Protein AF-A0AAV7Z7A0-F1 (afdb_monomer_lite)

InterPro domains:
  IPR001019 Guanine nucleotide binding protein, alpha subunit [PF00503] (5-202)
  IPR001019 Guanine nucleotide binding protein, alpha subunit [PTHR10218] (29-203)
  IPR011025 G protein alpha subunit, helical insertion [G3DSA:1.10.400.10] (39-149)
  IPR011025 G protein alpha subunit, helical insertion [SSF47895] (38-147)
  IPR027417 P-loop containing nucleoside triphosphate hydrolase [G3DSA:3.40.50.300] (35-202)

Structure (mmCIF, N/CA/C/O backbone):
data_AF-A0AAV7Z7A0-F1
#
_entry.id   AF-A0AAV7Z7A0-F1
#
loop_
_atom_site.group_PDB
_atom_site.id
_atom_site.type_symbol
_atom_site.label_atom_id
_atom_site.label_alt_id
_atom_site.label_comp_id
_atom_site.label_asym_id
_atom_site.label_entity_id
_atom_site.label_seq_id
_atom_site.pdbx_PDB_ins_code
_atom_site.Cartn_x
_atom_site.Cartn_y
_atom_site.Cartn_z
_atom_site.occupancy
_atom_site.B_iso_or_equiv
_atom_site.auth_seq_id
_atom_site.auth_comp_id
_atom_site.auth_asym_id
_atom_site.auth_atom_id
_atom_site.pdbx_PDB_model_num
ATOM 1 N N . MET A 1 1 ? -14.997 13.229 38.131 1.00 54.41 1 MET A N 1
ATOM 2 C CA . MET A 1 1 ? -14.149 12.768 37.007 1.00 54.41 1 MET A CA 1
ATOM 3 C C . MET A 1 1 ? -14.370 11.278 36.715 1.00 54.41 1 MET A C 1
ATOM 5 O O . MET A 1 1 ? -14.840 10.960 35.634 1.00 54.41 1 MET A O 1
ATOM 9 N N . LEU A 1 2 ? -14.242 10.392 37.714 1.00 69.56 2 LEU A N 1
ATOM 10 C CA . LEU A 1 2 ? -14.381 8.925 37.585 1.00 69.56 2 LEU A CA 1
ATOM 11 C C . LEU A 1 2 ? -15.699 8.387 36.978 1.00 69.56 2 LEU A C 1
ATOM 13 O O . LEU A 1 2 ? -15.674 7.391 36.261 1.00 69.56 2 LEU A O 1
ATOM 17 N N . ILE A 1 3 ? -16.854 9.017 37.238 1.00 68.62 3 ILE A N 1
ATOM 18 C CA . ILE A 1 3 ? -18.156 8.549 36.711 1.00 68.62 3 ILE A CA 1
ATOM 19 C C . ILE A 1 3 ? -18.310 8.871 35.218 1.00 68.62 3 ILE A C 1
ATOM 21 O O . ILE A 1 3 ? -18.751 8.018 34.453 1.00 68.62 3 ILE A O 1
ATOM 25 N N . LYS A 1 4 ? -17.898 10.073 34.787 1.00 64.50 4 LYS A N 1
ATOM 26 C CA . LYS A 1 4 ? -17.900 10.450 33.364 1.00 64.50 4 LYS A CA 1
ATOM 27 C C . LYS A 1 4 ? -16.960 9.549 32.565 1.00 64.50 4 LYS A C 1
ATOM 29 O O . LYS A 1 4 ? -17.369 9.041 31.528 1.00 64.50 4 LYS A O 1
ATOM 34 N N . ASP A 1 5 ? -15.776 9.255 33.100 1.00 64.12 5 ASP A N 1
ATOM 35 C CA . ASP A 1 5 ? -14.834 8.323 32.472 1.00 64.12 5 ASP A CA 1
ATOM 36 C C . ASP A 1 5 ? -15.382 6.887 32.413 1.00 64.12 5 ASP A C 1
ATOM 38 O O . ASP A 1 5 ? -15.183 6.195 31.416 1.00 64.12 5 ASP A O 1
ATOM 42 N N . ARG A 1 6 ? -16.133 6.437 33.432 1.00 62.03 6 ARG A N 1
ATOM 43 C CA . ARG A 1 6 ? -16.831 5.135 33.418 1.00 62.03 6 ARG A CA 1
ATOM 44 C C . ARG A 1 6 ? -17.916 5.060 32.342 1.00 62.03 6 ARG A C 1
ATOM 46 O O . ARG A 1 6 ? -17.969 4.072 31.618 1.00 62.03 6 ARG A O 1
ATOM 53 N N . ILE A 1 7 ? -18.747 6.096 32.218 1.00 64.56 7 ILE A N 1
ATOM 54 C CA . ILE A 1 7 ? -19.806 6.185 31.196 1.00 64.56 7 ILE A CA 1
ATOM 55 C C . ILE A 1 7 ? -19.203 6.305 29.790 1.00 64.56 7 ILE A C 1
ATOM 57 O O . ILE A 1 7 ? -19.768 5.824 28.811 1.00 64.56 7 ILE A O 1
ATOM 61 N N . GLN A 1 8 ? -18.049 6.954 29.669 1.00 62.03 8 GLN A N 1
ATOM 62 C CA . GLN A 1 8 ? -17.354 7.066 28.396 1.00 62.03 8 GLN A CA 1
ATOM 63 C C . GLN A 1 8 ? -16.708 5.733 28.002 1.00 62.03 8 GLN A C 1
ATOM 65 O O . GLN A 1 8 ? -16.847 5.325 26.852 1.00 62.03 8 GLN A O 1
ATOM 70 N N . ARG A 1 9 ? -16.112 5.001 28.956 1.00 61.12 9 ARG A N 1
ATOM 71 C CA . ARG A 1 9 ? -15.598 3.636 28.743 1.00 61.12 9 ARG A CA 1
ATOM 72 C C . ARG A 1 9 ? -16.687 2.615 28.431 1.00 61.12 9 ARG A C 1
ATOM 74 O O . ARG A 1 9 ? -16.429 1.728 27.633 1.00 61.12 9 ARG A O 1
ATOM 81 N N . SER A 1 10 ? -17.898 2.740 28.984 1.00 65.25 10 SER A N 1
ATOM 82 C CA . SER A 1 10 ? -19.003 1.828 28.636 1.00 65.25 10 SER A CA 1
ATOM 83 C C . SER A 1 10 ? -19.479 1.968 27.184 1.00 65.25 10 SER A C 1
ATOM 85 O O . SER A 1 10 ? -20.222 1.119 26.701 1.00 65.25 10 SER A O 1
ATOM 87 N N . LYS A 1 11 ? -19.033 3.015 26.475 1.00 79.69 11 LYS A N 1
ATOM 88 C CA . LYS A 1 11 ? -19.271 3.238 25.041 1.00 79.69 11 LYS A CA 1
ATOM 89 C C . LYS A 1 11 ? -18.045 2.939 24.173 1.00 79.69 11 LYS A C 1
ATOM 91 O O . LYS A 1 11 ? -18.061 3.250 22.980 1.00 79.69 11 LYS A O 1
ATOM 96 N N . GLU A 1 12 ? -16.988 2.373 24.752 1.00 86.12 12 GLU A N 1
ATOM 97 C CA . GLU A 1 12 ? -15.818 1.898 24.019 1.00 86.12 12 GLU A CA 1
ATOM 98 C C . GLU A 1 12 ? -15.810 0.369 23.969 1.00 86.12 12 GLU A C 1
ATOM 100 O O . GLU A 1 12 ? -16.018 -0.295 24.981 1.00 86.12 12 GLU A O 1
ATOM 105 N N . PHE A 1 13 ? -15.557 -0.187 22.788 1.00 89.88 13 PHE A N 1
ATOM 106 C CA . PHE A 1 13 ? -15.490 -1.628 22.574 1.00 89.88 13 PHE A CA 1
ATOM 107 C C . PHE A 1 13 ? -14.205 -1.969 21.820 1.00 89.88 13 PHE A C 1
ATOM 109 O O . PHE A 1 13 ? -13.983 -1.515 20.695 1.00 89.88 13 PHE A O 1
ATOM 116 N N . SER A 1 14 ? -13.327 -2.734 22.454 1.00 90.94 14 SER A N 1
ATOM 117 C CA . SER A 1 14 ? -12.008 -3.083 21.932 1.00 90.94 14 SER A CA 1
ATOM 118 C C . SER A 1 14 ? -12.045 -4.419 21.196 1.00 90.94 14 SER A C 1
ATOM 120 O O . SER A 1 14 ? -12.495 -5.426 21.740 1.00 90.94 14 SER A O 1
ATOM 122 N N . ILE A 1 15 ? -11.542 -4.434 19.963 1.00 90.94 15 ILE A N 1
ATOM 123 C CA . ILE A 1 15 ? -11.519 -5.596 19.072 1.00 90.94 15 ILE A CA 1
ATOM 124 C C . ILE A 1 15 ? -10.073 -5.899 18.688 1.00 90.94 15 ILE A C 1
ATOM 126 O O . ILE A 1 15 ? -9.378 -5.036 18.148 1.00 90.94 15 ILE A O 1
ATOM 130 N N . LEU A 1 16 ? -9.637 -7.134 18.917 1.00 87.94 16 LEU A N 1
ATOM 131 C CA . LEU A 1 16 ? -8.348 -7.647 18.466 1.00 87.94 16 LEU A CA 1
ATOM 132 C C . LEU A 1 16 ? -8.535 -8.498 17.209 1.00 87.94 16 LEU A C 1
ATOM 134 O O . LEU A 1 16 ? -9.328 -9.434 17.204 1.00 87.94 16 LEU A O 1
ATOM 138 N N . VAL A 1 17 ? -7.782 -8.191 16.158 1.00 85.38 17 VAL A N 1
ATOM 139 C CA . VAL A 1 17 ? -7.778 -8.913 14.884 1.00 85.38 17 VAL A CA 1
ATOM 140 C C . VAL A 1 17 ? -6.392 -9.510 14.656 1.00 85.38 17 VAL A C 1
ATOM 142 O O . VAL A 1 17 ? -5.392 -8.790 14.684 1.00 85.38 17 VAL A O 1
ATOM 145 N N . PHE A 1 18 ? -6.317 -10.819 14.416 1.00 80.44 18 PHE A N 1
ATOM 146 C CA . PHE A 1 18 ? -5.073 -11.497 14.029 1.00 80.44 18 PHE A CA 1
ATOM 147 C C . PHE A 1 18 ? -5.349 -12.697 13.112 1.00 80.44 18 PHE A C 1
ATOM 149 O O . PHE A 1 18 ? -6.481 -13.167 13.010 1.00 80.44 18 PHE A O 1
ATOM 156 N N . GLY A 1 19 ? -4.330 -13.180 12.399 1.00 72.81 19 GLY A N 1
ATOM 157 C CA . GLY A 1 19 ? -4.495 -14.238 11.402 1.00 72.81 19 GLY A CA 1
ATOM 158 C C . GLY A 1 19 ? -3.180 -14.694 10.778 1.00 72.81 19 GLY A C 1
ATOM 159 O O . GLY A 1 19 ? -2.149 -14.048 10.949 1.00 72.81 19 GLY A O 1
ATOM 160 N N . ASN A 1 20 ? -3.222 -15.825 10.068 1.00 59.38 20 ASN A N 1
ATOM 161 C CA . ASN A 1 20 ? -2.022 -16.500 9.552 1.00 59.38 20 ASN A CA 1
ATOM 162 C C . ASN A 1 20 ? -1.429 -15.833 8.293 1.00 59.38 20 ASN A C 1
ATOM 164 O O . ASN A 1 20 ? -0.283 -16.091 7.937 1.00 59.38 20 ASN A O 1
ATOM 168 N N . GLU A 1 21 ? -2.175 -14.934 7.644 1.00 58.44 21 GLU A N 1
ATOM 169 C CA . GLU A 1 21 ? -1.664 -14.081 6.572 1.00 58.44 21 GLU A CA 1
ATOM 170 C C . GLU A 1 21 ? -2.257 -12.669 6.662 1.00 58.44 21 GLU A C 1
ATOM 172 O O . GLU A 1 21 ? -3.451 -12.489 6.899 1.00 58.44 21 GLU A O 1
ATOM 177 N N . ASN A 1 22 ? -1.430 -11.659 6.378 1.00 57.03 22 ASN A N 1
ATOM 178 C CA . ASN A 1 22 ? -1.788 -10.231 6.412 1.00 57.03 22 ASN A CA 1
ATOM 179 C C . ASN A 1 22 ? -2.898 -9.838 5.422 1.00 57.03 22 ASN A C 1
ATOM 181 O O . ASN A 1 22 ? -3.404 -8.717 5.463 1.00 57.03 22 ASN A O 1
ATOM 185 N N . ILE A 1 23 ? -3.277 -10.746 4.521 1.00 58.56 23 ILE A N 1
ATOM 186 C CA . ILE A 1 23 ? -4.232 -10.488 3.446 1.00 58.56 23 ILE A CA 1
ATOM 187 C C . ILE A 1 23 ? -5.671 -10.507 3.979 1.00 58.56 23 ILE A C 1
ATOM 189 O O . ILE A 1 23 ? -6.428 -9.583 3.693 1.00 58.56 23 ILE A O 1
ATOM 193 N N . SER A 1 24 ? -6.057 -11.511 4.775 1.00 59.56 24 SER A N 1
ATOM 194 C CA . SER A 1 24 ? -7.449 -11.687 5.222 1.00 59.56 24 SER A CA 1
ATOM 195 C C . SER A 1 24 ? -7.845 -10.679 6.304 1.00 59.56 24 SER A C 1
ATOM 197 O O . SER A 1 24 ? -8.871 -10.008 6.178 1.00 59.56 24 SER A O 1
ATOM 199 N N . SER A 1 25 ? -6.993 -10.489 7.315 1.00 68.94 25 SER A N 1
ATOM 200 C CA . SER A 1 25 ? -7.156 -9.415 8.299 1.00 68.94 25 SER A CA 1
ATOM 201 C C . SER A 1 25 ? -7.078 -8.046 7.621 1.00 68.94 25 SER A C 1
ATOM 203 O O . SER A 1 25 ? -7.902 -7.178 7.890 1.00 68.94 25 SER A O 1
ATOM 205 N N . GLY A 1 26 ? -6.168 -7.866 6.659 1.00 70.38 26 GLY A N 1
ATOM 206 C CA . GLY A 1 26 ? -6.036 -6.634 5.883 1.00 70.38 26 GLY A CA 1
ATOM 207 C C . GLY A 1 26 ? -7.328 -6.217 5.175 1.00 70.38 26 GLY A C 1
ATOM 208 O O . GLY A 1 26 ? -7.706 -5.049 5.246 1.00 70.38 26 GLY A O 1
ATOM 209 N N . VAL A 1 27 ? -8.047 -7.150 4.540 1.00 71.88 27 VAL A N 1
ATOM 210 C CA . VAL A 1 27 ? -9.331 -6.863 3.867 1.00 71.88 27 VAL A CA 1
ATOM 211 C C . VAL A 1 27 ? -10.398 -6.388 4.856 1.00 71.88 27 VAL A C 1
ATOM 213 O O . VAL A 1 27 ? -11.040 -5.360 4.613 1.00 71.88 27 VAL A O 1
ATOM 216 N N . LEU A 1 28 ? -10.560 -7.080 5.990 1.00 76.88 28 LEU A N 1
ATOM 217 C CA . LEU A 1 28 ? -11.494 -6.672 7.044 1.00 76.88 28 LEU A CA 1
ATOM 218 C C . LEU A 1 28 ? -11.160 -5.265 7.550 1.00 76.88 28 LEU A C 1
ATOM 220 O O . LEU A 1 28 ? -12.023 -4.391 7.617 1.00 76.88 28 LEU A O 1
ATOM 224 N N . LEU A 1 29 ? -9.888 -5.017 7.857 1.00 78.94 29 LEU A N 1
ATOM 225 C CA . LEU A 1 29 ? -9.443 -3.737 8.400 1.00 78.94 29 LEU A CA 1
ATOM 226 C C . LEU A 1 29 ? -9.589 -2.612 7.384 1.00 78.94 29 LEU A C 1
ATOM 228 O O . LEU A 1 29 ? -9.951 -1.508 7.768 1.00 78.94 29 LEU A O 1
ATOM 232 N N . ASN A 1 30 ? -9.350 -2.872 6.100 1.00 76.75 30 ASN A N 1
ATOM 233 C CA . ASN A 1 30 ? -9.559 -1.889 5.042 1.00 76.75 30 ASN A CA 1
ATOM 234 C C . ASN A 1 30 ? -11.047 -1.560 4.879 1.00 76.75 30 ASN A C 1
ATOM 236 O O . ASN A 1 30 ? -11.396 -0.388 4.761 1.00 76.75 30 ASN A O 1
ATOM 240 N N . THR A 1 31 ? -11.928 -2.555 4.988 1.00 80.00 31 THR A N 1
ATOM 241 C CA . THR A 1 31 ? -13.385 -2.344 5.009 1.00 80.00 31 THR A CA 1
ATOM 242 C C . THR A 1 31 ? -13.806 -1.492 6.208 1.00 80.00 31 THR A C 1
ATOM 244 O O . THR A 1 31 ? -14.530 -0.512 6.057 1.00 80.00 31 THR A O 1
ATOM 247 N N . LEU A 1 32 ? -13.278 -1.784 7.399 1.00 81.25 32 LEU A N 1
ATOM 248 C CA . LEU A 1 32 ? -13.542 -0.992 8.602 1.00 81.25 32 LEU A CA 1
ATOM 249 C C . LEU A 1 32 ? -12.977 0.428 8.481 1.00 81.25 32 LEU A C 1
ATOM 251 O O . LEU A 1 32 ? -13.663 1.393 8.803 1.00 81.25 32 LEU A O 1
ATOM 255 N N . LYS A 1 33 ? -11.766 0.598 7.948 1.00 79.56 33 LYS A N 1
ATOM 256 C CA . LYS A 1 33 ? -11.176 1.920 7.693 1.00 79.56 33 LYS A CA 1
ATOM 257 C C . LYS A 1 33 ? -11.968 2.717 6.656 1.00 79.56 33 LYS A C 1
ATOM 259 O O . LYS A 1 33 ? -11.968 3.937 6.751 1.00 79.56 33 LYS A O 1
ATOM 264 N N . ARG A 1 34 ? -12.690 2.071 5.731 1.00 78.19 34 ARG A N 1
ATOM 265 C CA . ARG A 1 34 ? -13.601 2.756 4.795 1.00 78.19 34 ARG A CA 1
ATOM 266 C C . ARG A 1 34 ? -14.784 3.440 5.461 1.00 78.19 34 ARG A C 1
ATOM 268 O O . ARG A 1 34 ? -15.237 4.467 4.972 1.00 78.19 34 ARG A O 1
ATOM 275 N N . THR A 1 35 ? -15.219 2.954 6.620 1.00 77.44 35 THR A N 1
ATOM 276 C CA . THR A 1 35 ? -16.231 3.659 7.427 1.00 77.44 35 THR A CA 1
ATOM 277 C C . THR A 1 35 ? -15.701 4.966 8.026 1.00 77.44 35 THR A C 1
ATOM 279 O O . THR A 1 35 ? -16.474 5.835 8.434 1.00 77.44 35 THR A O 1
ATOM 282 N N . LYS A 1 36 ? -14.374 5.147 8.061 1.00 73.62 36 LYS A N 1
ATOM 283 C CA . LYS A 1 36 ? -13.741 6.357 8.570 1.00 73.62 36 LYS A CA 1
ATOM 284 C C . LYS A 1 36 ? -13.758 7.438 7.496 1.00 73.62 36 LYS A C 1
ATOM 286 O O . LYS A 1 36 ? -13.035 7.370 6.507 1.00 73.62 36 LYS A O 1
ATOM 291 N N . LYS A 1 37 ? -14.540 8.487 7.737 1.00 69.00 37 LYS A N 1
ATOM 292 C CA . LYS A 1 37 ? -14.484 9.708 6.931 1.00 69.00 37 LYS A CA 1
ATOM 293 C C . LYS A 1 37 ? -13.184 10.449 7.251 1.00 69.00 37 LYS A C 1
ATOM 295 O O . LYS A 1 37 ? -12.999 10.923 8.372 1.00 69.00 37 LYS A O 1
ATOM 300 N N . TYR A 1 38 ? -12.270 10.512 6.289 1.00 68.94 38 TYR A N 1
ATOM 301 C CA . TYR A 1 38 ? -11.097 11.380 6.371 1.00 68.94 38 TYR A CA 1
ATOM 302 C C . TYR A 1 38 ? -11.477 12.783 5.895 1.00 68.94 38 TYR A C 1
ATOM 304 O O . TYR A 1 38 ? -12.218 12.922 4.926 1.00 68.94 38 TYR A O 1
ATOM 312 N N . SER A 1 39 ? -10.984 13.825 6.571 1.00 74.19 39 SER A N 1
ATOM 313 C CA . SER A 1 39 ? -11.104 15.188 6.049 1.00 74.19 39 SER A CA 1
ATOM 314 C C . SER A 1 39 ? -10.188 15.365 4.837 1.00 74.19 39 SER A C 1
ATOM 316 O O . SER A 1 39 ? -9.100 14.782 4.800 1.00 74.19 39 SER A O 1
ATOM 318 N N . GLN A 1 40 ? -10.579 16.225 3.895 1.00 70.75 40 GLN A N 1
ATOM 319 C CA . GLN A 1 40 ? -9.767 16.537 2.712 1.00 70.75 40 GLN A CA 1
ATOM 320 C C . GLN A 1 40 ? -8.362 17.026 3.098 1.00 70.75 40 GLN A C 1
ATOM 322 O O . GLN A 1 40 ? -7.358 16.560 2.571 1.00 70.75 40 GLN A O 1
ATOM 327 N N . SER A 1 41 ? -8.270 17.864 4.135 1.00 75.06 41 SER A N 1
ATOM 328 C CA . SER A 1 41 ? -6.993 18.333 4.686 1.00 75.06 41 SER A CA 1
ATOM 329 C C . SER A 1 41 ? -6.091 17.205 5.193 1.00 75.06 41 SER A C 1
ATOM 331 O O . SER A 1 41 ? -4.867 17.296 5.107 1.00 75.06 41 SER A O 1
ATOM 333 N N . LYS A 1 42 ? -6.671 16.121 5.727 1.00 76.06 42 LYS A N 1
ATOM 334 C CA . LYS A 1 42 ? -5.897 14.979 6.215 1.00 76.06 42 LYS A CA 1
ATOM 335 C C . LYS A 1 42 ? -5.421 14.093 5.072 1.00 76.06 42 LYS A C 1
ATOM 337 O O . LYS A 1 42 ? -4.335 13.530 5.175 1.00 76.06 42 LYS A O 1
ATOM 342 N N . ILE A 1 43 ? -6.228 13.971 4.023 1.00 70.69 43 ILE A N 1
ATOM 343 C CA . ILE A 1 43 ? -5.897 13.255 2.791 1.00 70.69 43 ILE A CA 1
ATOM 344 C C . ILE A 1 43 ? -4.693 13.928 2.114 1.00 70.69 43 ILE A C 1
ATOM 346 O O . ILE A 1 43 ? -3.695 13.254 1.869 1.00 70.69 43 ILE A O 1
ATOM 350 N N . GLU A 1 44 ? -4.700 15.254 1.962 1.00 74.19 44 GLU A N 1
ATOM 351 C CA . GLU A 1 44 ? -3.566 15.992 1.378 1.00 74.19 44 GLU A CA 1
ATOM 352 C C . GLU A 1 44 ? -2.252 15.783 2.148 1.00 74.19 44 GLU A C 1
ATOM 354 O O . GLU A 1 44 ? -1.209 15.488 1.564 1.00 74.19 44 GLU A O 1
ATOM 359 N N . GLN A 1 45 ? -2.293 15.806 3.483 1.00 81.31 45 GLN A N 1
ATOM 360 C CA . GLN A 1 45 ? -1.110 15.532 4.314 1.00 81.31 45 GLN A CA 1
ATOM 361 C C . GLN A 1 45 ? -0.550 14.108 4.146 1.00 81.31 45 GLN A C 1
ATOM 363 O O . GLN A 1 45 ? 0.610 13.852 4.474 1.00 81.31 45 GLN A O 1
ATOM 368 N N . LEU A 1 46 ? -1.368 13.153 3.694 1.00 81.81 46 LEU A N 1
ATOM 369 C CA . LEU A 1 46 ? -0.952 11.765 3.497 1.00 81.81 46 LEU A CA 1
ATOM 370 C C . LEU A 1 46 ? -0.307 11.531 2.130 1.00 81.81 46 LEU A C 1
ATOM 372 O O . LEU A 1 46 ? 0.397 10.532 1.979 1.00 81.81 46 LEU A O 1
ATOM 376 N N . LYS A 1 47 ? -0.500 12.432 1.164 1.00 82.12 47 LYS A N 1
ATOM 377 C CA . LYS A 1 47 ? -0.094 12.259 -0.236 1.00 82.12 47 LYS A CA 1
ATOM 378 C C . LYS A 1 47 ? 1.398 11.912 -0.405 1.00 82.12 47 LYS A C 1
ATOM 380 O O . LYS A 1 47 ? 1.667 10.858 -0.986 1.00 82.12 47 LYS A O 1
ATOM 385 N N . PRO A 1 48 ? 2.373 12.634 0.194 1.00 81.69 48 PRO A N 1
ATOM 386 C CA . PRO A 1 48 ? 3.788 12.254 0.093 1.00 81.69 48 PRO A CA 1
ATOM 387 C C . PRO A 1 48 ? 4.073 10.871 0.690 1.00 81.69 48 PRO A C 1
ATOM 389 O O . PRO A 1 48 ? 4.803 10.064 0.120 1.00 81.69 48 PRO A O 1
ATOM 392 N N . LYS A 1 49 ? 3.444 10.561 1.830 1.00 82.56 49 LYS A N 1
ATOM 393 C CA . LYS A 1 49 ? 3.630 9.285 2.527 1.00 82.56 49 LYS A CA 1
ATOM 394 C C . LYS A 1 49 ? 3.080 8.109 1.722 1.00 82.56 49 LYS A C 1
ATOM 396 O O . LYS A 1 49 ? 3.697 7.049 1.706 1.00 82.56 49 LYS A O 1
ATOM 401 N N . VAL A 1 50 ? 1.936 8.284 1.064 1.00 85.56 50 VAL A N 1
ATOM 402 C CA . VAL A 1 50 ? 1.330 7.252 0.215 1.00 85.56 50 VAL A CA 1
ATOM 403 C C . VAL A 1 50 ? 2.213 6.944 -0.990 1.00 85.56 50 VAL A C 1
ATOM 405 O O . VAL A 1 50 ? 2.440 5.770 -1.280 1.00 85.56 50 VAL A O 1
ATOM 408 N N . ILE A 1 51 ? 2.772 7.967 -1.640 1.00 84.31 51 ILE A N 1
ATOM 409 C CA . ILE A 1 51 ? 3.677 7.759 -2.776 1.00 84.31 51 ILE A CA 1
ATOM 410 C C . ILE A 1 51 ? 4.930 7.000 -2.329 1.00 84.31 51 ILE A C 1
ATOM 412 O O . ILE A 1 51 ? 5.248 5.960 -2.904 1.00 84.31 51 ILE A O 1
ATOM 416 N N . THR A 1 52 ? 5.595 7.442 -1.256 1.00 82.19 52 THR A N 1
ATOM 417 C CA . THR A 1 52 ? 6.760 6.729 -0.704 1.00 82.19 52 THR A CA 1
ATOM 418 C C . THR A 1 52 ? 6.419 5.283 -0.353 1.00 82.19 52 THR A C 1
ATOM 420 O O . THR A 1 52 ? 7.200 4.371 -0.638 1.00 82.19 52 THR A O 1
ATOM 423 N N . ASN A 1 53 ? 5.226 5.056 0.203 1.00 84.62 53 ASN A N 1
ATOM 424 C CA . ASN A 1 53 ? 4.784 3.723 0.571 1.00 84.62 53 ASN A CA 1
ATOM 425 C C . ASN A 1 53 ? 4.587 2.790 -0.636 1.00 84.62 53 ASN A C 1
ATOM 427 O O . ASN A 1 53 ? 4.812 1.587 -0.518 1.00 84.62 53 ASN A O 1
ATOM 431 N N . PHE A 1 54 ? 4.165 3.320 -1.786 1.00 88.06 54 PHE A N 1
ATOM 432 C CA . PHE A 1 54 ? 4.097 2.551 -3.027 1.00 88.06 54 PHE A CA 1
ATOM 433 C C . PHE A 1 54 ? 5.482 2.283 -3.616 1.00 88.06 54 PHE A C 1
ATOM 435 O O . PHE A 1 54 ? 5.756 1.170 -4.069 1.00 88.06 54 PHE A O 1
ATOM 442 N N . LEU A 1 55 ? 6.363 3.285 -3.602 1.00 86.00 55 LEU A N 1
ATOM 443 C CA . LEU A 1 55 ? 7.674 3.185 -4.237 1.00 86.00 55 LEU A CA 1
ATOM 444 C C . LEU A 1 55 ? 8.580 2.144 -3.572 1.00 86.00 55 LEU A C 1
ATOM 446 O O . LEU A 1 55 ? 9.328 1.477 -4.280 1.00 86.00 55 LEU A O 1
ATOM 450 N N . GLY A 1 56 ? 8.478 1.929 -2.256 1.00 83.94 56 GLY A N 1
ATOM 451 C CA . GLY A 1 56 ? 9.263 0.908 -1.548 1.00 83.94 56 GLY A CA 1
ATOM 452 C C . GLY A 1 56 ? 9.156 -0.499 -2.171 1.00 83.94 56 GLY A C 1
ATOM 453 O O . GLY A 1 56 ? 10.161 -1.025 -2.665 1.00 83.94 56 GLY A O 1
ATOM 454 N N . PRO A 1 57 ? 7.959 -1.115 -2.209 1.00 83.62 57 PRO A N 1
ATOM 455 C CA . PRO A 1 57 ? 7.739 -2.410 -2.858 1.00 83.62 57 PRO A CA 1
ATOM 456 C C . PRO A 1 57 ? 8.100 -2.437 -4.343 1.00 83.62 57 PRO A C 1
ATOM 458 O O . PRO A 1 57 ? 8.607 -3.447 -4.831 1.00 83.62 57 PRO A O 1
ATOM 461 N N . ILE A 1 58 ? 7.852 -1.345 -5.069 1.00 89.38 58 ILE A N 1
ATOM 462 C CA . ILE A 1 58 ? 8.146 -1.256 -6.504 1.00 89.38 58 ILE A CA 1
ATOM 463 C C . ILE A 1 58 ? 9.652 -1.303 -6.736 1.00 89.38 58 ILE A C 1
ATOM 465 O O . ILE A 1 58 ? 10.121 -2.139 -7.501 1.00 89.38 58 ILE A O 1
ATOM 469 N N . ILE A 1 59 ? 10.424 -0.479 -6.026 1.00 87.94 59 ILE A N 1
ATOM 470 C CA . ILE A 1 59 ? 11.888 -0.472 -6.112 1.00 87.94 59 ILE A CA 1
ATOM 471 C C . ILE A 1 59 ? 12.450 -1.826 -5.666 1.00 87.94 59 ILE A C 1
ATOM 473 O O . ILE A 1 59 ? 13.346 -2.358 -6.319 1.00 87.94 59 ILE A O 1
ATOM 477 N N . SER A 1 60 ? 11.905 -2.427 -4.601 1.00 85.44 60 SER A N 1
ATOM 478 C CA . SER A 1 60 ? 12.284 -3.782 -4.171 1.00 85.44 60 SER A CA 1
ATOM 479 C C . SER A 1 60 ? 12.074 -4.821 -5.273 1.00 85.44 60 SER A C 1
ATOM 481 O O . SER A 1 60 ? 12.883 -5.731 -5.413 1.00 85.44 60 SER A O 1
ATOM 483 N N . THR A 1 61 ? 11.003 -4.686 -6.051 1.00 89.12 61 THR A N 1
ATOM 484 C CA . THR A 1 61 ? 10.690 -5.595 -7.158 1.00 89.12 61 THR A CA 1
ATOM 485 C C . THR A 1 61 ? 11.587 -5.332 -8.366 1.00 89.12 61 THR A C 1
ATOM 487 O O . THR A 1 61 ? 12.092 -6.257 -8.986 1.00 89.12 61 THR A O 1
ATOM 490 N N . ILE A 1 62 ? 11.868 -4.065 -8.671 1.00 91.44 62 ILE A N 1
ATOM 491 C CA . ILE A 1 62 ? 12.807 -3.683 -9.734 1.00 91.44 62 ILE A CA 1
ATOM 492 C C . ILE A 1 62 ? 14.217 -4.206 -9.424 1.00 91.44 62 ILE A C 1
ATOM 494 O O . ILE A 1 62 ? 14.946 -4.622 -10.325 1.00 91.44 62 ILE A O 1
ATOM 498 N N . ARG A 1 63 ? 14.613 -4.219 -8.144 1.00 89.75 63 ARG A N 1
ATOM 499 C CA . ARG A 1 63 ? 15.884 -4.798 -7.681 1.00 89.75 63 ARG A CA 1
ATOM 500 C C . ARG A 1 63 ? 16.003 -6.291 -7.977 1.00 89.75 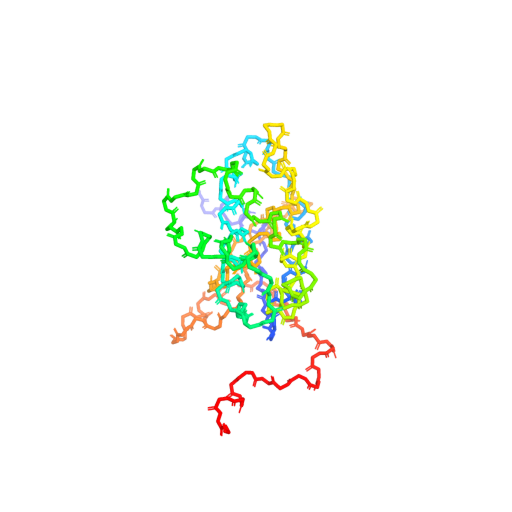63 ARG A C 1
ATOM 502 O O . ARG A 1 63 ? 17.114 -6.709 -8.284 1.00 89.75 63 ARG A O 1
ATOM 509 N N . SER A 1 64 ? 14.902 -7.041 -7.940 1.00 89.81 64 SER A N 1
ATOM 510 C CA . SER A 1 64 ? 14.875 -8.488 -8.186 1.00 89.81 64 SER A CA 1
ATOM 511 C C . SER A 1 64 ? 14.619 -8.890 -9.640 1.00 89.81 64 SER A C 1
ATOM 513 O O . SER A 1 64 ? 14.567 -10.086 -9.916 1.00 89.81 64 SER A O 1
ATOM 515 N N . LEU A 1 65 ? 14.482 -7.932 -10.566 1.00 92.44 65 LEU A N 1
ATOM 516 C CA . LEU A 1 65 ? 14.397 -8.236 -11.996 1.00 92.44 65 LEU A CA 1
ATOM 517 C C . LEU A 1 65 ? 15.671 -8.932 -12.478 1.00 92.44 65 LEU A C 1
ATOM 519 O O . LEU A 1 65 ? 16.776 -8.434 -12.240 1.00 92.44 65 LEU A O 1
ATOM 523 N N . ASP A 1 66 ? 15.492 -10.029 -13.205 1.00 92.75 66 ASP A N 1
ATOM 524 C CA . ASP A 1 66 ? 16.562 -10.736 -13.895 1.00 92.75 66 ASP A CA 1
ATOM 525 C C . ASP A 1 66 ? 17.041 -9.904 -15.100 1.00 92.75 66 ASP A C 1
ATOM 527 O O . ASP A 1 66 ? 16.268 -9.711 -16.049 1.00 92.75 66 ASP A O 1
ATOM 531 N N . PRO A 1 67 ? 18.291 -9.399 -15.091 1.00 90.25 67 PRO A N 1
ATOM 532 C CA . PRO A 1 67 ? 18.809 -8.564 -16.164 1.00 90.25 67 PRO A CA 1
ATOM 533 C C . PRO A 1 67 ? 18.864 -9.293 -17.511 1.00 90.25 67 PRO A C 1
ATOM 535 O O . PRO A 1 67 ? 18.736 -8.633 -18.535 1.00 90.25 67 PRO A O 1
ATOM 538 N N . GLU A 1 68 ? 19.027 -10.613 -17.563 1.00 91.94 68 GLU A N 1
ATOM 539 C CA . GLU A 1 68 ? 19.139 -11.333 -18.841 1.00 91.94 68 GLU A CA 1
ATOM 540 C C . GLU A 1 68 ? 17.804 -11.389 -19.593 1.00 91.94 68 GLU A C 1
ATOM 542 O O . GLU A 1 68 ? 17.765 -11.401 -20.822 1.00 91.94 68 GLU A O 1
ATOM 547 N N . SER A 1 69 ? 16.702 -11.332 -18.850 1.00 92.94 69 SER A N 1
ATOM 548 C CA . SER A 1 69 ? 15.340 -11.460 -19.371 1.00 92.94 69 SER A CA 1
ATOM 549 C C . SER A 1 69 ? 14.690 -10.152 -19.856 1.00 92.94 69 SER A C 1
ATOM 551 O O . SER A 1 69 ? 13.599 -10.192 -20.431 1.00 92.94 69 SER A O 1
ATOM 553 N N . ILE A 1 70 ? 15.317 -8.995 -19.608 1.00 94.50 70 ILE A N 1
ATOM 554 C CA . ILE A 1 70 ? 14.760 -7.657 -19.880 1.00 94.50 70 ILE A CA 1
ATOM 555 C C . ILE A 1 70 ? 15.558 -6.901 -20.948 1.00 94.50 70 ILE A C 1
ATOM 557 O O . ILE A 1 70 ? 16.758 -7.116 -21.135 1.00 94.50 70 ILE A O 1
ATOM 561 N N . ASN A 1 71 ? 14.903 -5.960 -21.634 1.00 94.44 71 ASN A N 1
ATOM 562 C CA . ASN A 1 71 ? 15.558 -5.179 -22.685 1.00 94.44 71 ASN A CA 1
ATOM 563 C C . ASN A 1 71 ? 16.544 -4.121 -22.131 1.00 94.44 71 A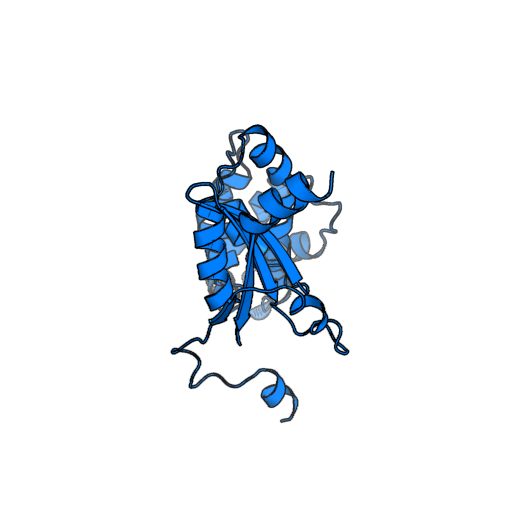SN A C 1
ATOM 565 O O . ASN A 1 71 ? 16.511 -3.748 -20.957 1.00 94.44 71 ASN A O 1
ATOM 569 N N . GLU A 1 72 ? 17.411 -3.589 -22.997 1.00 94.00 72 GLU A N 1
ATOM 570 C CA . GLU A 1 72 ? 18.465 -2.633 -22.619 1.00 94.00 72 GLU A CA 1
ATOM 571 C C . GLU A 1 72 ? 17.930 -1.309 -22.037 1.00 94.00 72 GLU A C 1
ATOM 573 O O . GLU A 1 72 ? 18.513 -0.741 -21.111 1.00 94.00 72 GLU A O 1
ATOM 578 N N . ASN A 1 73 ? 16.781 -0.826 -22.519 1.00 95.06 73 ASN A N 1
ATOM 579 C CA . ASN A 1 73 ? 16.150 0.379 -21.973 1.00 95.06 73 ASN A CA 1
ATOM 580 C C . ASN A 1 73 ? 15.617 0.121 -20.557 1.00 95.06 73 ASN A C 1
ATOM 582 O O . ASN A 1 73 ? 15.830 0.936 -19.658 1.00 95.06 73 ASN A O 1
ATOM 586 N N . THR A 1 74 ? 14.997 -1.039 -20.335 1.00 95.38 74 THR A N 1
ATOM 587 C CA . THR A 1 74 ? 14.543 -1.504 -19.021 1.00 95.38 74 THR A CA 1
ATOM 588 C C . THR A 1 74 ? 15.717 -1.652 -18.061 1.00 95.38 74 THR A C 1
ATOM 590 O O . THR A 1 74 ? 15.594 -1.233 -16.910 1.00 95.38 74 THR A O 1
ATOM 593 N N . LYS A 1 75 ? 16.871 -2.169 -18.506 1.00 94.88 75 LYS A N 1
ATOM 5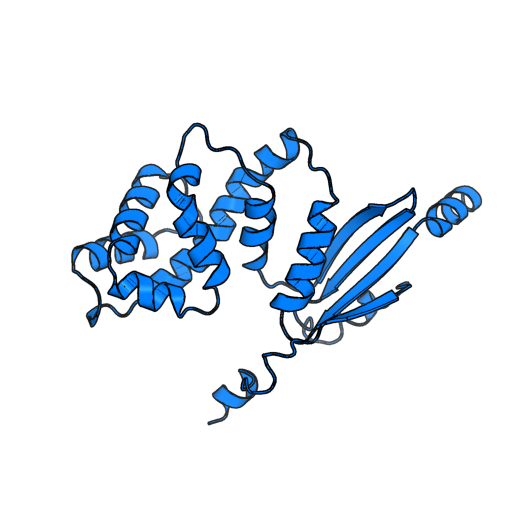94 C CA . LYS A 1 75 ? 18.096 -2.252 -17.688 1.00 94.88 75 LYS A CA 1
ATOM 595 C C . LYS A 1 75 ? 18.555 -0.874 -17.224 1.00 94.88 75 LYS A C 1
ATOM 597 O O . LYS A 1 75 ? 18.713 -0.655 -16.023 1.00 94.88 75 LYS A O 1
ATOM 602 N N . LYS A 1 76 ? 18.700 0.078 -18.151 1.00 95.00 76 LYS A N 1
ATOM 603 C CA . LYS A 1 76 ? 19.104 1.462 -17.843 1.00 95.00 76 LYS A CA 1
ATOM 604 C C . LYS A 1 76 ? 18.134 2.131 -16.869 1.00 95.00 76 LYS A C 1
ATOM 606 O O . LYS A 1 76 ? 18.565 2.702 -15.867 1.00 95.00 76 LYS A O 1
ATOM 611 N N . SER A 1 77 ? 16.829 2.006 -17.116 1.00 94.69 77 SER A N 1
ATOM 612 C CA . SER A 1 77 ? 15.797 2.555 -16.232 1.00 94.69 77 SER A CA 1
ATOM 613 C C . SER A 1 77 ? 15.766 1.887 -14.862 1.00 94.69 77 SER A C 1
ATOM 615 O O . SER A 1 77 ? 15.606 2.568 -13.849 1.00 94.69 77 SER A O 1
ATOM 617 N N . SER A 1 78 ? 15.974 0.572 -14.813 1.00 93.50 78 SER A N 1
ATOM 618 C CA . SER A 1 78 ? 16.066 -0.174 -13.562 1.00 93.50 78 SER A CA 1
ATOM 619 C C . SER A 1 78 ? 17.273 0.283 -12.752 1.00 93.50 78 SER A C 1
ATOM 621 O O . SER A 1 78 ? 17.123 0.559 -11.570 1.00 93.50 78 SER A O 1
ATOM 623 N N . ASN A 1 79 ? 18.445 0.443 -13.370 1.00 92.75 79 ASN A N 1
ATOM 624 C CA . ASN A 1 79 ? 19.653 0.912 -12.685 1.00 92.75 79 ASN A CA 1
ATOM 625 C C . ASN A 1 79 ? 19.469 2.310 -12.084 1.00 92.75 79 ASN A C 1
ATOM 627 O O . ASN A 1 79 ? 19.814 2.514 -10.922 1.00 92.75 79 ASN A O 1
ATOM 631 N N . TYR A 1 80 ? 18.843 3.231 -12.824 1.00 91.88 80 TYR A N 1
ATOM 632 C CA . TYR A 1 80 ? 18.497 4.554 -12.301 1.00 91.88 80 TYR A CA 1
ATOM 633 C C . TYR A 1 80 ? 17.569 4.479 -11.079 1.00 91.88 80 TYR A C 1
ATOM 635 O O . TYR A 1 80 ? 17.814 5.136 -10.073 1.00 91.88 80 TYR A O 1
ATOM 643 N N . LEU A 1 81 ? 16.506 3.669 -11.128 1.00 90.38 81 LEU A N 1
ATOM 644 C CA . LEU A 1 81 ? 15.581 3.553 -9.994 1.00 90.38 81 LEU A CA 1
ATOM 645 C C . LEU A 1 81 ? 16.202 2.812 -8.802 1.00 90.38 81 LEU A C 1
ATOM 647 O O . LEU A 1 81 ? 15.870 3.107 -7.656 1.00 90.38 81 LEU A O 1
ATOM 651 N N . LYS A 1 82 ? 17.123 1.873 -9.050 1.00 88.88 82 LYS A N 1
ATOM 652 C CA . LYS A 1 82 ? 17.871 1.160 -8.004 1.00 88.88 82 LYS A CA 1
A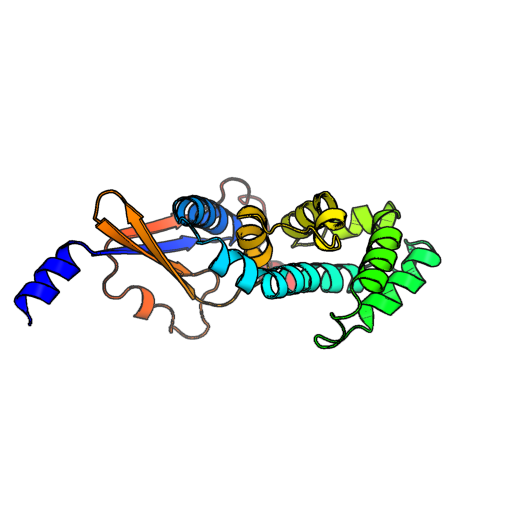TOM 653 C C . LYS A 1 82 ? 18.814 2.088 -7.236 1.00 88.88 82 LYS A C 1
ATOM 655 O O . LYS A 1 82 ? 18.985 1.855 -6.037 1.00 88.88 82 LYS A O 1
ATOM 660 N N . SER A 1 83 ? 19.386 3.096 -7.905 1.00 86.69 83 SER A N 1
ATOM 661 C CA . SER A 1 83 ? 20.311 4.070 -7.310 1.00 86.69 83 SER A CA 1
ATOM 662 C C . SER A 1 83 ? 19.626 5.168 -6.497 1.00 86.69 83 SER A C 1
ATOM 664 O O . SER A 1 83 ? 20.316 5.896 -5.793 1.00 86.69 83 SER A O 1
ATOM 666 N N . LEU A 1 84 ? 18.298 5.307 -6.581 1.00 82.81 84 LEU A N 1
ATOM 667 C CA . LEU A 1 84 ? 17.569 6.280 -5.769 1.00 82.81 84 LEU A CA 1
ATOM 668 C C . LEU A 1 84 ? 17.664 5.915 -4.284 1.00 82.81 84 LEU A C 1
ATOM 670 O O . LEU A 1 84 ? 17.339 4.795 -3.871 1.00 82.81 84 LEU A O 1
ATOM 674 N N . THR A 1 85 ? 18.061 6.889 -3.474 1.00 69.62 85 THR A N 1
ATOM 675 C CA . THR A 1 85 ? 17.928 6.843 -2.019 1.00 69.62 85 THR A CA 1
ATOM 676 C C . THR A 1 85 ? 16.554 7.371 -1.598 1.00 69.62 85 THR A C 1
ATOM 678 O O . THR A 1 85 ? 15.827 7.981 -2.383 1.00 69.62 85 THR A O 1
ATOM 681 N N . THR A 1 86 ? 16.169 7.163 -0.336 1.00 61.00 86 THR A N 1
ATOM 682 C CA . THR A 1 86 ? 14.901 7.674 0.221 1.00 61.00 86 THR A CA 1
ATOM 683 C C . THR A 1 86 ? 14.748 9.196 0.123 1.00 61.00 86 THR A C 1
ATOM 685 O O . THR A 1 86 ? 13.622 9.683 0.191 1.00 61.00 86 THR A O 1
ATOM 688 N N . TYR A 1 87 ? 15.846 9.936 -0.056 1.00 56.94 87 TYR A N 1
ATOM 689 C CA . TYR A 1 87 ? 15.856 11.394 -0.203 1.00 56.94 87 TYR A CA 1
ATOM 690 C C . TYR A 1 87 ? 15.734 11.863 -1.666 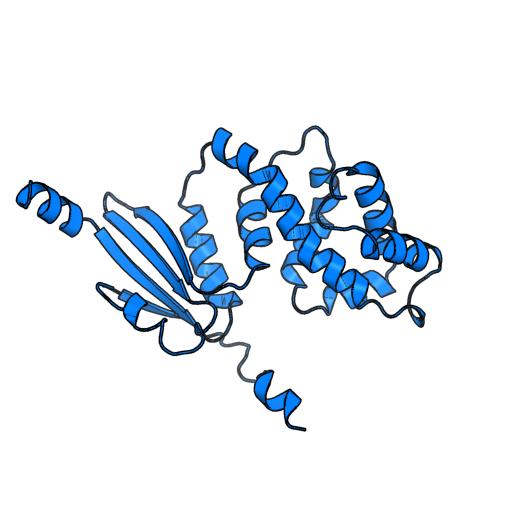1.00 56.94 87 TYR A C 1
ATOM 692 O O . TYR A 1 87 ? 15.366 13.010 -1.902 1.00 56.94 87 TYR A O 1
ATOM 700 N N . ASP A 1 88 ? 15.942 10.975 -2.647 1.00 64.75 88 ASP A N 1
ATOM 701 C CA . ASP A 1 88 ? 15.929 11.306 -4.084 1.00 64.75 88 ASP A CA 1
ATOM 702 C C . ASP A 1 88 ? 14.526 11.260 -4.719 1.00 64.75 88 ASP A C 1
ATOM 704 O O . ASP A 1 88 ? 14.363 11.429 -5.930 1.00 64.75 88 ASP A O 1
ATOM 708 N N . LEU A 1 89 ? 13.481 11.046 -3.912 1.00 66.94 89 LEU A N 1
ATOM 709 C CA . LEU A 1 89 ? 12.090 10.912 -4.365 1.00 66.94 89 LEU A CA 1
ATOM 710 C C . LEU A 1 89 ? 11.436 12.237 -4.806 1.00 66.94 89 LEU A C 1
ATOM 712 O O . LEU A 1 89 ? 10.222 12.303 -4.979 1.00 66.94 89 LEU A O 1
ATOM 716 N N . THR A 1 90 ? 12.221 13.296 -4.999 1.00 70.19 90 THR A N 1
ATOM 717 C CA . THR A 1 90 ? 11.749 14.636 -5.374 1.00 70.19 90 THR A CA 1
ATOM 718 C C . THR A 1 90 ? 11.599 14.819 -6.886 1.00 70.19 90 THR A C 1
ATOM 720 O O . THR A 1 90 ? 10.802 15.647 -7.326 1.00 70.19 90 THR A O 1
ATOM 723 N N . ASN A 1 91 ? 12.303 14.031 -7.711 1.00 81.19 91 ASN A N 1
ATOM 724 C CA . ASN A 1 91 ? 12.223 14.134 -9.173 1.00 81.19 91 ASN A CA 1
ATOM 725 C C . ASN A 1 91 ? 11.129 13.226 -9.764 1.00 81.19 91 ASN A C 1
ATOM 727 O O . ASN A 1 91 ? 11.401 12.224 -10.433 1.00 81.19 91 ASN A O 1
ATOM 731 N N . TYR A 1 92 ? 9.875 13.605 -9.520 1.00 82.31 92 TYR A N 1
ATOM 732 C CA . TYR A 1 92 ? 8.676 12.883 -9.954 1.00 82.31 92 TYR A CA 1
ATOM 733 C C . TYR A 1 92 ? 8.649 12.581 -11.459 1.00 82.31 92 TYR A C 1
ATOM 735 O O . TYR A 1 92 ? 8.363 11.451 -11.851 1.00 82.31 92 TYR A O 1
ATOM 743 N N . SER A 1 93 ? 9.030 13.543 -12.305 1.00 85.56 93 SER A N 1
ATOM 744 C CA . SER A 1 93 ? 9.046 13.371 -13.766 1.00 85.56 93 SER A CA 1
ATOM 745 C C . SER A 1 93 ? 10.035 12.289 -14.219 1.00 85.56 93 SER A C 1
ATOM 747 O O . SER A 1 93 ? 9.705 11.409 -15.024 1.00 85.56 93 SER A O 1
ATOM 749 N N . LYS A 1 94 ? 11.251 12.285 -13.658 1.00 89.06 94 LYS A N 1
ATOM 750 C CA . LYS A 1 94 ? 12.267 11.289 -14.018 1.00 89.06 94 LYS A CA 1
ATOM 751 C C . LYS A 1 94 ? 11.919 9.905 -13.476 1.00 89.06 94 LYS A C 1
ATOM 753 O O . LYS A 1 94 ? 12.141 8.913 -14.173 1.00 89.06 94 LYS A O 1
ATOM 758 N N . ILE A 1 95 ? 11.327 9.825 -12.285 1.00 89.69 95 ILE A N 1
ATOM 759 C CA . ILE A 1 95 ? 10.802 8.573 -11.727 1.00 89.69 95 ILE A CA 1
ATOM 760 C C . ILE A 1 95 ? 9.695 8.020 -12.632 1.00 89.69 95 ILE A C 1
ATOM 762 O O . ILE A 1 95 ? 9.789 6.872 -13.070 1.00 89.69 95 ILE A O 1
ATOM 766 N N . TYR A 1 96 ? 8.709 8.846 -12.990 1.00 91.38 96 TYR A N 1
ATOM 767 C CA . TYR A 1 96 ? 7.614 8.474 -13.885 1.00 91.38 96 TYR A CA 1
ATOM 768 C C . TYR A 1 96 ? 8.118 7.906 -15.214 1.00 91.38 96 TYR A C 1
ATOM 770 O O . TYR A 1 96 ? 7.723 6.809 -15.612 1.00 91.38 96 TYR A O 1
ATOM 778 N N . LYS A 1 97 ? 9.044 8.611 -15.878 1.00 94.12 97 LYS A N 1
ATOM 779 C CA . LYS A 1 97 ? 9.599 8.184 -17.170 1.00 94.12 97 LYS A CA 1
ATOM 780 C C . LYS A 1 97 ? 10.245 6.799 -17.089 1.00 94.12 97 LYS A C 1
ATOM 782 O O . LYS A 1 97 ? 10.009 5.965 -17.960 1.00 94.12 97 LYS A O 1
ATOM 787 N N . ASN A 1 98 ? 11.039 6.541 -16.051 1.00 94.81 98 ASN A N 1
ATOM 788 C CA . ASN A 1 98 ? 11.717 5.254 -15.888 1.00 94.81 98 ASN A CA 1
ATOM 789 C C . ASN A 1 98 ? 10.746 4.130 -15.504 1.00 94.81 98 ASN A C 1
ATOM 791 O O . ASN A 1 98 ? 10.855 3.029 -16.039 1.00 94.81 98 ASN A O 1
ATOM 795 N N . LEU A 1 99 ? 9.753 4.411 -14.654 1.00 94.75 99 LEU A N 1
ATOM 796 C CA . LEU A 1 99 ? 8.685 3.457 -14.341 1.00 94.75 99 LEU A CA 1
ATOM 797 C C . LEU A 1 99 ? 7.873 3.087 -15.587 1.00 94.75 99 LEU A C 1
ATOM 799 O O . LEU A 1 99 ? 7.576 1.914 -15.791 1.00 94.75 99 LEU A O 1
ATOM 803 N N . LYS A 1 100 ? 7.573 4.063 -16.453 1.00 95.38 100 LYS A N 1
ATOM 804 C CA . LYS A 1 100 ? 6.861 3.842 -17.718 1.00 95.38 100 LYS A CA 1
ATOM 805 C C . LYS A 1 100 ? 7.646 2.955 -18.683 1.00 95.38 100 LYS A C 1
ATOM 807 O O . LYS A 1 100 ? 7.047 2.120 -19.351 1.00 95.38 100 LYS A O 1
ATOM 812 N N . ILE A 1 101 ? 8.970 3.115 -18.758 1.00 96.19 101 ILE A N 1
ATOM 813 C CA . ILE A 1 101 ? 9.837 2.252 -19.580 1.00 96.19 101 ILE A CA 1
ATOM 814 C C . ILE A 1 101 ? 9.799 0.815 -19.057 1.00 96.19 101 ILE A C 1
ATOM 816 O O . ILE A 1 101 ? 9.538 -0.100 -19.832 1.00 96.19 101 ILE A O 1
ATOM 820 N N . ILE A 1 102 ? 9.984 0.624 -17.748 1.00 95.38 102 ILE A N 1
ATOM 821 C CA . ILE A 1 102 ? 9.977 -0.711 -17.134 1.00 95.38 102 ILE A CA 1
ATOM 822 C C . ILE A 1 102 ? 8.616 -1.383 -17.300 1.00 95.38 102 ILE A C 1
ATOM 824 O O . ILE A 1 102 ? 8.546 -2.547 -17.676 1.00 95.38 102 ILE A O 1
ATOM 828 N N . TRP A 1 103 ? 7.524 -0.656 -17.060 1.00 95.88 103 TRP A N 1
ATOM 829 C CA . TRP A 1 103 ? 6.187 -1.229 -17.164 1.00 95.88 103 TRP A CA 1
ATOM 830 C C . TRP A 1 103 ? 5.769 -1.525 -18.605 1.00 95.88 103 TRP A C 1
ATOM 832 O O . TRP A 1 103 ? 4.826 -2.271 -18.800 1.00 95.88 103 TRP A O 1
ATOM 842 N N . LYS A 1 104 ? 6.439 -0.994 -19.631 1.00 95.81 104 LYS A N 1
ATOM 843 C CA . LYS A 1 104 ? 6.175 -1.379 -21.029 1.00 95.81 104 LYS A CA 1
ATOM 844 C C . LYS A 1 104 ? 6.833 -2.700 -21.434 1.00 95.81 104 LYS A C 1
ATOM 846 O O . LYS A 1 104 ? 6.462 -3.250 -22.464 1.00 95.81 104 LYS A O 1
ATOM 851 N N . ASP A 1 105 ? 7.797 -3.195 -20.662 1.00 96.44 105 ASP A N 1
ATOM 852 C CA . ASP A 1 105 ? 8.506 -4.442 -20.941 1.00 96.44 105 ASP A CA 1
ATOM 853 C C . ASP A 1 105 ? 7.695 -5.653 -20.427 1.00 96.44 105 ASP A C 1
ATOM 855 O O . ASP A 1 105 ? 7.498 -5.779 -19.212 1.00 96.44 105 ASP A O 1
ATOM 859 N N . PRO A 1 106 ? 7.226 -6.565 -21.306 1.00 95.56 106 PRO A N 1
ATOM 860 C CA . PRO A 1 106 ? 6.421 -7.717 -20.895 1.00 95.56 106 PRO A CA 1
ATOM 861 C C . PRO A 1 106 ? 7.146 -8.663 -19.929 1.00 95.56 106 PRO A C 1
ATOM 863 O O . PRO A 1 106 ? 6.525 -9.207 -19.009 1.00 95.56 106 PRO A O 1
ATOM 866 N N . SER A 1 107 ? 8.461 -8.843 -20.097 1.00 94.69 107 SER A N 1
ATOM 867 C CA . SER A 1 107 ? 9.273 -9.679 -19.209 1.00 94.69 107 SER A CA 1
ATOM 868 C C . SER A 1 107 ? 9.349 -9.068 -17.814 1.00 94.69 107 SER A C 1
ATOM 870 O O . SER A 1 107 ? 9.194 -9.781 -16.816 1.00 94.69 107 SER A O 1
ATOM 872 N N . ALA A 1 108 ? 9.522 -7.746 -17.734 1.00 94.56 108 ALA A N 1
ATOM 873 C CA . ALA A 1 108 ? 9.539 -7.029 -16.465 1.00 94.56 108 ALA A CA 1
ATOM 874 C C . ALA A 1 108 ? 8.159 -7.028 -15.788 1.00 94.56 108 ALA A C 1
ATOM 876 O O . ALA A 1 108 ? 8.072 -7.280 -14.586 1.00 94.56 108 ALA A O 1
ATOM 877 N N . GLN A 1 109 ? 7.069 -6.817 -16.539 1.00 94.81 109 GLN A N 1
ATOM 878 C CA . GLN A 1 109 ? 5.703 -6.913 -16.007 1.00 94.81 109 GLN A CA 1
ATOM 879 C C . GLN A 1 109 ? 5.438 -8.288 -15.383 1.00 94.81 109 GLN A C 1
ATOM 881 O O . GLN A 1 109 ? 4.968 -8.373 -14.245 1.00 94.81 109 GLN A O 1
ATOM 886 N N . LYS A 1 110 ? 5.769 -9.371 -16.100 1.00 94.31 110 LYS A N 1
ATOM 887 C CA . LYS A 1 110 ? 5.563 -10.747 -15.629 1.00 94.31 110 LYS A CA 1
ATOM 888 C C . LYS A 1 110 ? 6.303 -11.009 -14.318 1.00 94.31 110 LYS A C 1
ATOM 890 O O . LYS A 1 110 ? 5.721 -11.550 -13.380 1.00 94.31 110 LYS A O 1
ATOM 895 N N . GLN A 1 111 ? 7.564 -10.593 -14.226 1.00 93.12 111 GLN A N 1
ATOM 896 C CA . GLN A 1 111 ? 8.356 -10.733 -13.002 1.00 93.12 111 GLN A CA 1
ATOM 897 C C . GLN A 1 111 ? 7.792 -9.894 -11.854 1.00 93.12 111 GLN A C 1
ATOM 899 O O . GLN A 1 111 ? 7.629 -10.400 -10.743 1.00 93.12 111 GLN A O 1
ATOM 904 N N . CYS A 1 112 ? 7.400 -8.650 -12.133 1.00 90.81 112 CYS A N 1
ATOM 905 C CA . CYS A 1 112 ? 6.775 -7.775 -11.149 1.00 90.81 112 CYS A CA 1
ATOM 906 C C . CYS A 1 112 ? 5.487 -8.371 -10.561 1.00 90.81 112 CYS A C 1
ATOM 908 O O . CYS A 1 112 ? 5.253 -8.302 -9.353 1.00 90.81 112 CYS A O 1
ATOM 910 N N . LEU A 1 113 ? 4.660 -8.997 -11.400 1.00 89.12 113 LEU A N 1
ATOM 911 C CA . LEU A 1 113 ? 3.400 -9.623 -10.991 1.00 89.12 113 LEU A CA 1
ATOM 912 C C . LEU A 1 113 ? 3.582 -10.974 -10.276 1.00 89.12 113 LEU A C 1
ATOM 914 O O . LEU A 1 113 ? 2.667 -11.418 -9.578 1.00 89.12 113 LEU A O 1
ATOM 918 N N . ASN A 1 114 ? 4.760 -11.594 -10.383 1.00 86.81 114 ASN A N 1
ATOM 919 C CA . ASN A 1 114 ? 5.133 -12.792 -9.624 1.00 86.81 114 ASN A CA 1
ATOM 920 C C . ASN A 1 114 ? 5.721 -12.473 -8.238 1.00 86.81 114 ASN A C 1
ATOM 922 O O . ASN A 1 114 ? 5.939 -13.378 -7.430 1.00 86.81 114 ASN A O 1
ATOM 926 N N . HIS A 1 115 ? 5.957 -11.196 -7.932 1.00 83.88 115 HIS A N 1
ATOM 927 C CA . HIS A 1 115 ? 6.502 -10.769 -6.650 1.00 83.88 115 HIS A CA 1
ATOM 928 C C . HIS A 1 115 ? 5.485 -10.909 -5.503 1.00 83.88 115 HIS A C 1
ATOM 930 O O . HIS A 1 115 ? 4.270 -10.835 -5.690 1.00 83.88 115 HIS A O 1
ATOM 936 N N . HIS A 1 116 ? 5.966 -11.038 -4.263 1.00 77.19 116 HIS A N 1
ATOM 937 C CA . HIS A 1 116 ? 5.090 -11.184 -3.091 1.00 77.19 116 HIS A CA 1
ATOM 938 C C . HIS A 1 116 ? 4.143 -9.990 -2.867 1.00 77.19 116 HIS A C 1
ATOM 940 O O . HIS A 1 116 ? 3.065 -10.167 -2.307 1.00 77.19 116 HIS A O 1
ATOM 946 N N . HIS A 1 117 ? 4.502 -8.799 -3.355 1.00 78.88 117 HIS A N 1
ATOM 947 C CA . HIS A 1 117 ? 3.671 -7.590 -3.284 1.00 78.88 117 HIS A CA 1
ATOM 948 C C . HIS A 1 117 ? 2.813 -7.351 -4.542 1.00 78.88 117 HIS A C 1
ATOM 950 O O . HIS A 1 117 ? 2.382 -6.221 -4.776 1.00 78.88 117 HIS A O 1
ATOM 956 N N . ARG A 1 118 ? 2.535 -8.387 -5.352 1.00 83.38 118 ARG A N 1
ATOM 957 C CA . ARG A 1 118 ? 1.833 -8.269 -6.649 1.00 83.38 118 ARG A CA 1
ATOM 958 C C . ARG A 1 118 ? 0.565 -7.413 -6.628 1.00 83.38 118 ARG A C 1
ATOM 960 O O . ARG A 1 118 ? 0.324 -6.675 -7.573 1.00 83.38 118 ARG A O 1
ATOM 967 N N . ASN A 1 119 ? -0.230 -7.475 -5.557 1.00 82.94 119 ASN A N 1
ATOM 968 C CA . ASN A 1 119 ? -1.486 -6.725 -5.458 1.00 82.94 119 ASN A CA 1
ATOM 969 C C . ASN A 1 119 ? -1.232 -5.212 -5.383 1.00 82.94 119 ASN A C 1
ATOM 971 O O . ASN A 1 119 ? -1.883 -4.445 -6.085 1.00 82.94 119 ASN A O 1
ATOM 975 N N . VAL A 1 120 ? -0.249 -4.797 -4.576 1.00 86.00 120 VAL A N 1
ATOM 976 C CA . VAL A 1 120 ? 0.167 -3.391 -4.447 1.00 86.00 120 VAL A CA 1
ATOM 977 C C . VAL A 1 120 ? 0.783 -2.906 -5.756 1.00 86.00 120 VAL A C 1
ATOM 979 O O . VAL A 1 120 ? 0.431 -1.835 -6.239 1.00 86.00 120 VAL A O 1
ATOM 982 N N . ILE A 1 121 ? 1.657 -3.718 -6.355 1.00 90.00 121 ILE A N 1
ATOM 983 C CA . ILE A 1 121 ? 2.344 -3.403 -7.614 1.00 90.00 121 ILE A CA 1
ATOM 984 C C . ILE A 1 121 ? 1.331 -3.214 -8.745 1.00 90.00 121 ILE A C 1
ATOM 986 O O . ILE A 1 121 ? 1.349 -2.190 -9.423 1.00 90.00 121 ILE A O 1
ATOM 990 N N . LYS A 1 122 ? 0.405 -4.166 -8.913 1.00 91.25 122 LYS A N 1
ATOM 991 C CA . LYS A 1 122 ? -0.656 -4.099 -9.923 1.00 91.25 122 LYS A CA 1
ATOM 992 C C . LYS A 1 122 ? -1.540 -2.873 -9.718 1.00 91.25 122 LYS A C 1
ATOM 994 O O . LYS A 1 122 ? -1.806 -2.150 -10.671 1.00 91.25 122 LYS A O 1
ATOM 999 N N . TYR A 1 123 ? -1.973 -2.617 -8.482 1.00 92.00 123 TYR A N 1
ATOM 1000 C CA . TYR A 1 123 ? -2.780 -1.437 -8.183 1.00 92.00 123 TYR A CA 1
ATOM 1001 C C . TYR A 1 123 ? -2.031 -0.142 -8.510 1.00 92.00 123 TYR A C 1
ATOM 1003 O O . TYR A 1 123 ? -2.601 0.745 -9.143 1.00 92.00 123 TYR A O 1
ATOM 1011 N N . PHE A 1 124 ? -0.754 -0.042 -8.131 1.00 92.94 124 PHE A N 1
ATOM 1012 C CA . PHE A 1 124 ? 0.057 1.126 -8.441 1.00 92.94 124 PHE A CA 1
ATOM 1013 C C . PHE A 1 124 ? 0.167 1.343 -9.947 1.00 92.94 124 PHE A C 1
ATOM 1015 O O . PHE A 1 124 ? -0.204 2.409 -10.415 1.00 92.94 124 PHE A O 1
ATOM 1022 N N . PHE A 1 125 ? 0.619 0.351 -10.718 1.00 93.88 125 PHE A N 1
ATOM 1023 C CA . PHE A 1 125 ? 0.842 0.521 -12.157 1.00 93.88 125 PHE A CA 1
ATOM 1024 C C . PHE A 1 125 ? -0.446 0.663 -12.980 1.00 93.88 125 PHE A C 1
ATOM 1026 O O . PHE A 1 125 ? -0.398 1.197 -14.082 1.00 93.88 125 PHE A O 1
ATOM 1033 N N . ASN A 1 126 ? -1.605 0.273 -12.448 1.00 93.88 126 ASN A N 1
ATOM 1034 C CA . ASN A 1 126 ? -2.895 0.614 -13.058 1.00 93.88 126 ASN A CA 1
ATOM 1035 C C . ASN A 1 126 ? -3.269 2.094 -12.874 1.00 93.88 126 ASN A C 1
ATOM 1037 O O . ASN A 1 126 ? -4.116 2.606 -13.595 1.00 93.88 126 ASN A O 1
ATOM 1041 N N . ASN A 1 127 ? -2.663 2.770 -11.898 1.00 92.75 127 ASN A N 1
ATOM 1042 C CA . ASN A 1 127 ? -3.008 4.130 -11.491 1.00 92.75 127 ASN A CA 1
ATOM 1043 C C . ASN A 1 127 ? -1.846 5.122 -11.627 1.00 92.75 127 ASN A C 1
ATOM 1045 O O . ASN A 1 127 ? -2.048 6.315 -11.451 1.00 92.75 127 ASN A O 1
ATOM 1049 N N . TYR A 1 128 ? -0.629 4.655 -11.906 1.00 91.69 128 TYR A N 1
ATOM 1050 C CA . TYR A 1 128 ? 0.590 5.426 -11.673 1.00 91.69 128 TYR A CA 1
ATOM 1051 C C . TYR A 1 128 ? 0.623 6.772 -12.389 1.00 91.69 128 TYR A C 1
ATOM 1053 O O . TYR A 1 128 ? 1.132 7.722 -11.812 1.00 91.69 128 TYR A O 1
ATOM 1061 N N . GLU A 1 129 ? 0.032 6.891 -13.582 1.00 90.69 129 GLU A N 1
ATOM 1062 C CA . GLU A 1 129 ? -0.021 8.157 -14.323 1.00 90.69 129 GLU A CA 1
ATOM 1063 C C . GLU A 1 129 ? -0.661 9.280 -13.500 1.00 90.69 129 GLU A C 1
ATOM 1065 O O . GLU A 1 129 ? -0.120 10.383 -13.456 1.00 90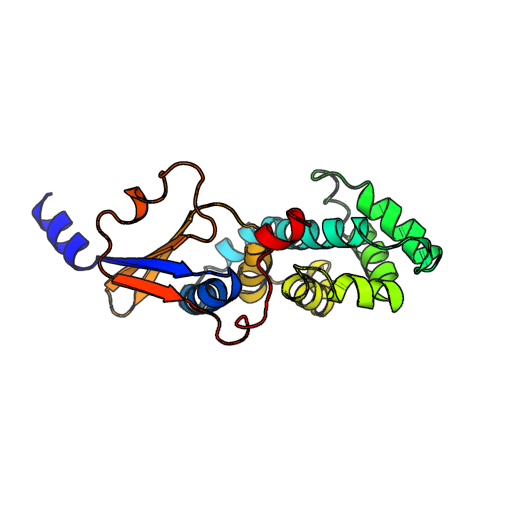.69 129 GLU A O 1
ATOM 1070 N N . ARG A 1 130 ? -1.733 8.988 -12.749 1.00 91.44 130 ARG A N 1
ATOM 1071 C CA . ARG A 1 130 ? -2.393 10.005 -11.922 1.00 91.44 130 ARG A CA 1
ATOM 1072 C C . ARG A 1 130 ? -1.561 10.428 -10.720 1.00 91.44 130 ARG A C 1
ATOM 1074 O O . ARG A 1 130 ? -1.721 11.550 -10.277 1.00 91.44 130 ARG A O 1
ATOM 1081 N N . TYR A 1 131 ? -0.662 9.581 -10.208 1.00 88.31 131 TYR A N 1
ATOM 1082 C CA . TYR A 1 131 ? 0.200 9.936 -9.069 1.00 88.31 131 TYR A CA 1
ATOM 1083 C C . TYR A 1 131 ? 1.272 10.967 -9.420 1.00 88.31 131 TYR A C 1
ATOM 1085 O O . TYR A 1 131 ? 1.808 11.615 -8.524 1.00 88.31 131 TYR A O 1
ATOM 1093 N N . PHE A 1 132 ? 1.596 11.094 -10.707 1.00 86.31 132 PHE A N 1
ATOM 1094 C CA . PHE A 1 132 ? 2.573 12.052 -11.219 1.00 86.31 132 PHE A CA 1
ATOM 1095 C C . PHE A 1 132 ? 1.910 13.246 -11.928 1.00 86.31 132 PHE A C 1
ATOM 1097 O O . PHE A 1 132 ? 2.618 14.060 -12.513 1.00 86.31 132 PHE A O 1
ATOM 1104 N N . SER A 1 133 ? 0.577 13.352 -11.872 1.00 86.81 133 SER A N 1
ATOM 1105 C CA . SER A 1 133 ? -0.168 14.524 -12.340 1.00 86.81 133 SER A CA 1
ATOM 1106 C C . SER A 1 133 ? -0.106 15.655 -11.309 1.00 86.81 133 SER A C 1
ATOM 1108 O O . SER A 1 133 ? -0.128 15.405 -10.101 1.00 86.81 133 SER A O 1
ATOM 1110 N N . GLU A 1 134 ? -0.080 16.902 -11.775 1.00 81.88 134 GLU A N 1
ATOM 1111 C CA . GLU A 1 134 ? -0.185 18.086 -10.910 1.00 81.88 134 GLU A CA 1
ATOM 1112 C C . GLU A 1 134 ? -1.544 18.134 -10.193 1.00 81.88 134 GLU A C 1
ATOM 1114 O O . GLU A 1 134 ? -1.622 18.484 -9.016 1.00 81.88 134 GLU A O 1
ATOM 1119 N N . GLU A 1 135 ? -2.593 17.647 -10.858 1.00 84.38 135 GLU A N 1
ATOM 1120 C CA . GLU A 1 135 ? -3.969 17.561 -10.354 1.00 84.38 135 GLU A CA 1
ATOM 1121 C C . GLU A 1 135 ? -4.238 16.267 -9.563 1.00 84.38 135 GLU A C 1
ATOM 1123 O O . GLU A 1 135 ? -5.379 15.841 -9.405 1.00 84.38 135 GLU A O 1
ATOM 1128 N N . PHE A 1 136 ? -3.195 15.572 -9.096 1.00 83.44 136 PHE A N 1
ATOM 1129 C CA . PHE A 1 136 ? -3.367 14.302 -8.395 1.00 83.44 136 PHE A CA 1
ATOM 1130 C C . PHE A 1 136 ? -4.223 14.460 -7.126 1.00 83.44 136 PHE A C 1
ATOM 1132 O O . PHE A 1 136 ? -3.751 14.986 -6.117 1.00 83.44 136 PHE A O 1
ATOM 1139 N N . GLU A 1 137 ? -5.424 13.889 -7.126 1.00 84.25 137 GLU A N 1
ATOM 1140 C CA . GLU A 1 137 ? -6.236 13.729 -5.921 1.00 84.25 137 GLU A CA 1
ATOM 1141 C C . GLU A 1 137 ? -6.050 12.343 -5.294 1.00 84.25 137 GLU A C 1
ATOM 1143 O O . GLU A 1 137 ? -6.193 11.298 -5.942 1.00 84.25 137 GLU A O 1
ATOM 1148 N N . LEU A 1 138 ? -5.719 12.329 -4.002 1.00 86.00 138 LEU A N 1
ATOM 1149 C CA . LEU A 1 138 ? -5.487 11.100 -3.257 1.00 86.00 138 LEU A CA 1
ATOM 1150 C C . LEU A 1 138 ? -6.819 10.429 -2.899 1.00 86.00 138 LEU A C 1
ATOM 1152 O O . LEU A 1 138 ? -7.662 11.005 -2.215 1.00 86.00 138 LEU A O 1
ATOM 1156 N N . THR A 1 139 ? -6.979 9.166 -3.293 1.00 86.12 139 THR A N 1
ATOM 1157 C CA . THR A 1 139 ? -8.166 8.379 -2.950 1.00 86.12 139 THR A CA 1
ATOM 1158 C C . THR A 1 139 ? -7.959 7.605 -1.653 1.00 86.12 139 THR A C 1
ATOM 1160 O O . THR A 1 139 ? -6.837 7.339 -1.209 1.00 86.12 139 THR A O 1
ATOM 1163 N N . LEU A 1 140 ? -9.061 7.174 -1.043 1.00 81.88 140 LEU A N 1
ATOM 1164 C CA . LEU A 1 140 ? -8.987 6.311 0.128 1.00 81.88 140 LEU A CA 1
ATOM 1165 C C . LEU A 1 140 ? -8.304 4.969 -0.182 1.00 81.88 140 LEU A C 1
ATOM 1167 O O . LEU A 1 140 ? -7.536 4.470 0.642 1.00 81.88 140 LEU A O 1
ATOM 1171 N N . ASP A 1 141 ? -8.534 4.404 -1.366 1.00 84.62 141 ASP A N 1
ATOM 1172 C CA . ASP A 1 141 ? -7.908 3.142 -1.766 1.00 84.62 141 ASP A CA 1
ATOM 1173 C C . ASP A 1 141 ? -6.387 3.269 -1.881 1.00 84.62 141 ASP A C 1
ATOM 1175 O O . ASP A 1 141 ? -5.667 2.350 -1.490 1.00 84.62 141 ASP A O 1
ATOM 1179 N N . ASP A 1 142 ? -5.875 4.442 -2.261 1.00 87.50 142 ASP A N 1
ATOM 1180 C CA . ASP A 1 142 ? -4.433 4.717 -2.264 1.00 87.50 142 ASP A CA 1
ATOM 1181 C C . ASP A 1 142 ? -3.840 4.645 -0.864 1.00 87.50 142 ASP A C 1
ATOM 1183 O O . ASP A 1 142 ? -2.785 4.044 -0.643 1.00 87.50 142 ASP A O 1
ATOM 1187 N N . VAL A 1 143 ? -4.539 5.231 0.108 1.00 83.31 143 VAL A N 1
ATOM 1188 C CA . VAL A 1 143 ? -4.119 5.225 1.511 1.00 83.31 143 VAL A CA 1
ATOM 1189 C C . VAL A 1 143 ? -4.108 3.802 2.065 1.00 83.31 143 VAL A C 1
ATOM 1191 O O . VAL A 1 143 ? -3.169 3.423 2.770 1.00 83.31 143 VAL A O 1
ATOM 1194 N N . LEU A 1 144 ? -5.146 3.020 1.771 1.00 79.62 144 LEU A N 1
ATOM 1195 C CA . LEU A 1 144 ? -5.299 1.665 2.297 1.00 79.62 144 LEU A CA 1
ATOM 1196 C C . LEU A 1 144 ? -4.313 0.692 1.648 1.00 79.62 144 LEU A C 1
ATOM 1198 O O . LEU A 1 144 ? -3.607 -0.032 2.350 1.00 79.62 144 LEU A O 1
ATOM 1202 N N . ILE A 1 145 ? -4.207 0.704 0.320 1.00 82.88 145 ILE A N 1
ATOM 1203 C CA . ILE A 1 145 ? -3.381 -0.253 -0.421 1.00 82.88 145 ILE A CA 1
ATOM 1204 C C . ILE A 1 145 ? -1.893 0.044 -0.235 1.00 82.88 145 ILE A C 1
ATOM 1206 O O . ILE A 1 145 ? -1.125 -0.891 -0.012 1.00 82.88 145 ILE A O 1
ATOM 1210 N N . SER A 1 146 ? -1.476 1.315 -0.244 1.00 81.00 146 SER A N 1
ATOM 1211 C CA . SER A 1 146 ? -0.066 1.668 -0.020 1.00 81.00 146 SER A CA 1
ATOM 1212 C C . SER A 1 146 ? 0.427 1.254 1.370 1.00 81.00 146 SER A C 1
ATOM 1214 O O . SER A 1 146 ? 1.573 0.830 1.517 1.00 81.00 146 SER A O 1
ATOM 1216 N N . LYS A 1 147 ? -0.434 1.315 2.396 1.00 70.00 147 LYS A N 1
ATOM 1217 C CA . LYS A 1 147 ? -0.107 0.894 3.768 1.00 70.00 147 LYS A CA 1
ATOM 1218 C C . LYS A 1 147 ? 0.040 -0.614 3.937 1.00 70.00 147 LYS A C 1
ATOM 1220 O O . LYS A 1 147 ? 0.851 -1.023 4.762 1.00 70.00 147 LYS A O 1
ATOM 1225 N N . ASN A 1 148 ? -0.665 -1.425 3.144 1.00 63.94 148 ASN A N 1
ATOM 1226 C CA . ASN A 1 148 ? -0.541 -2.891 3.179 1.00 63.94 148 ASN A CA 1
ATOM 1227 C C . ASN A 1 148 ? 0.880 -3.387 2.821 1.00 63.94 148 ASN A C 1
ATOM 1229 O O . ASN A 1 148 ? 1.165 -4.577 2.915 1.00 63.94 148 ASN A O 1
ATOM 1233 N N . SER A 1 149 ? 1.766 -2.482 2.401 1.00 53.38 149 SER A N 1
ATOM 1234 C CA . SER A 1 149 ? 3.171 -2.730 2.076 1.00 53.38 149 SER A CA 1
ATOM 1235 C C . SER A 1 149 ? 4.100 -2.821 3.292 1.00 53.38 149 SER A C 1
ATOM 1237 O O . SER A 1 149 ? 5.174 -3.410 3.181 1.00 53.38 149 SER A O 1
ATOM 1239 N N . TYR A 1 150 ? 3.725 -2.224 4.432 1.00 51.44 150 TYR A N 1
ATOM 1240 C CA . TYR A 1 150 ? 4.584 -2.129 5.617 1.00 51.44 150 TYR A CA 1
ATOM 1241 C C . TYR A 1 150 ? 4.061 -3.021 6.739 1.00 51.44 150 TYR A C 1
ATOM 1243 O O . TYR A 1 150 ? 3.238 -2.627 7.562 1.00 51.44 150 TYR A O 1
ATOM 1251 N N . ASP A 1 151 ? 4.595 -4.237 6.776 1.00 54.94 151 ASP A N 1
ATOM 1252 C CA . ASP A 1 151 ? 4.485 -5.148 7.908 1.00 54.94 151 ASP A CA 1
ATOM 1253 C C . ASP A 1 151 ? 5.296 -4.618 9.102 1.00 54.94 151 ASP A C 1
ATOM 1255 O O . ASP A 1 151 ? 6.487 -4.932 9.220 1.00 54.94 151 ASP A O 1
ATOM 1259 N N . SER A 1 152 ? 4.690 -3.895 10.045 1.00 53.31 152 SER A N 1
ATOM 1260 C CA . SER A 1 152 ? 5.301 -3.812 11.378 1.00 53.31 152 SER A CA 1
ATOM 1261 C C . SER A 1 152 ? 4.308 -3.847 12.542 1.00 53.31 152 SER A C 1
ATOM 1263 O O . SER A 1 152 ? 3.631 -2.882 12.883 1.00 53.31 152 SER A O 1
ATOM 1265 N N . GLY A 1 153 ? 4.318 -5.005 13.210 1.00 61.00 153 GLY A N 1
ATOM 1266 C CA . GLY A 1 153 ? 4.004 -5.180 14.625 1.00 61.00 153 GLY A CA 1
ATOM 1267 C C . GLY A 1 153 ? 2.523 -5.167 14.970 1.00 61.00 153 GLY A C 1
ATOM 1268 O O . GLY A 1 153 ? 1.894 -6.219 15.043 1.00 61.00 153 GLY A O 1
ATOM 1269 N N . VAL A 1 154 ? 1.998 -3.983 15.271 1.00 72.31 154 VAL A N 1
ATOM 1270 C CA . VAL A 1 154 ? 0.644 -3.786 15.795 1.00 72.31 154 VAL A CA 1
ATOM 1271 C C . VAL A 1 154 ? 0.090 -2.490 15.221 1.00 72.31 154 VAL A C 1
ATOM 1273 O O . VAL A 1 154 ? 0.630 -1.414 15.475 1.00 72.31 154 VAL A O 1
ATOM 1276 N N . GLU A 1 155 ? -1.008 -2.572 14.480 1.00 77.06 155 GLU A N 1
ATOM 1277 C CA . GLU A 1 155 ? -1.736 -1.404 13.994 1.00 77.06 155 GLU A CA 1
ATOM 1278 C C . GLU A 1 155 ? -2.948 -1.147 14.894 1.00 77.06 155 GLU A C 1
ATOM 1280 O O . GLU A 1 155 ? -3.788 -2.022 15.077 1.00 77.06 155 GLU A O 1
ATOM 1285 N N . LYS A 1 156 ? -3.063 0.067 15.442 1.00 80.31 156 LYS A N 1
ATOM 1286 C CA . LYS A 1 156 ? -4.232 0.493 16.223 1.00 80.31 156 LYS A CA 1
ATOM 1287 C C . LYS A 1 156 ? -4.974 1.601 15.493 1.00 80.31 156 LYS A C 1
ATOM 1289 O O . LYS A 1 156 ? -4.365 2.580 15.060 1.00 80.31 156 LYS A O 1
ATOM 1294 N N . PHE A 1 157 ? -6.291 1.488 15.397 1.00 83.25 157 PHE A N 1
ATOM 1295 C CA . PHE A 1 157 ? -7.148 2.582 14.950 1.00 83.25 157 PHE A CA 1
ATOM 1296 C C . PHE A 1 157 ? -8.513 2.512 15.622 1.00 83.25 157 PHE A C 1
ATOM 1298 O O . PHE A 1 157 ? -8.891 1.502 16.200 1.00 83.25 157 PHE A O 1
ATOM 1305 N N . ASN A 1 158 ? -9.260 3.607 15.545 1.00 86.81 158 ASN A N 1
ATOM 1306 C CA . ASN A 1 158 ? -10.632 3.657 16.017 1.00 86.81 158 ASN A CA 1
ATOM 1307 C C . ASN A 1 158 ? -11.590 4.074 14.905 1.00 86.81 158 ASN A C 1
ATOM 1309 O O . ASN A 1 158 ? -11.224 4.828 13.987 1.00 86.81 158 ASN A O 1
ATOM 1313 N N . ILE A 1 159 ? -12.812 3.575 15.033 1.00 88.00 159 ILE A N 1
ATOM 1314 C CA . ILE A 1 159 ? -13.984 3.973 14.258 1.00 88.00 159 ILE A CA 1
ATOM 1315 C C . ILE A 1 159 ? -15.153 4.192 15.219 1.00 88.00 159 ILE A C 1
ATOM 1317 O O . ILE A 1 159 ? -15.121 3.733 16.361 1.00 88.00 159 ILE A O 1
ATOM 1321 N N . LYS A 1 160 ? -16.172 4.923 14.773 1.00 86.00 160 LYS A N 1
ATOM 1322 C CA . LYS A 1 160 ? -17.393 5.145 15.545 1.00 86.00 160 LYS A CA 1
ATOM 1323 C C . LYS A 1 160 ? -18.576 4.656 14.721 1.00 86.00 160 LYS A C 1
ATOM 1325 O O . LYS A 1 160 ? -18.765 5.149 13.614 1.00 86.00 160 LYS A O 1
ATOM 1330 N N . ILE A 1 161 ? -19.328 3.701 15.257 1.00 84.12 161 ILE A N 1
ATOM 1331 C CA . ILE A 1 161 ? -20.530 3.127 14.641 1.00 84.12 161 ILE A CA 1
ATOM 1332 C C . ILE A 1 161 ? -21.659 3.291 15.655 1.00 84.12 161 ILE A C 1
ATOM 1334 O O . ILE A 1 161 ? -21.483 2.931 16.815 1.00 84.12 161 ILE A O 1
ATOM 1338 N N . ASP A 1 162 ? -22.762 3.923 15.253 1.00 85.38 162 ASP A N 1
ATOM 1339 C CA . ASP A 1 162 ? -23.966 4.115 16.081 1.00 85.38 162 ASP A CA 1
ATOM 1340 C C . ASP A 1 162 ? -23.693 4.664 17.491 1.00 85.38 162 ASP A C 1
ATOM 1342 O O . ASP A 1 162 ? -24.266 4.253 18.495 1.00 85.38 162 ASP A O 1
ATOM 1346 N N . GLY A 1 163 ? -22.758 5.612 17.590 1.00 83.44 163 GLY A N 1
ATOM 1347 C CA . GLY A 1 163 ? -22.391 6.225 18.869 1.00 83.44 163 GLY A CA 1
ATOM 1348 C C . GLY A 1 163 ? -21.356 5.446 19.688 1.00 83.44 163 GLY A C 1
ATOM 1349 O O . GLY A 1 163 ? -20.757 6.044 20.585 1.00 83.44 163 GLY A O 1
ATOM 1350 N N . ILE A 1 164 ? -21.085 4.185 19.345 1.00 85.94 164 ILE A N 1
ATOM 1351 C CA . ILE A 1 164 ? -20.103 3.309 19.993 1.00 85.94 164 ILE A CA 1
ATOM 1352 C C . ILE A 1 164 ? -18.738 3.505 19.335 1.00 85.94 164 ILE A C 1
ATOM 1354 O O . ILE A 1 164 ? -18.602 3.491 18.110 1.00 85.94 164 ILE A O 1
ATOM 1358 N N . LYS A 1 165 ? -17.701 3.699 20.149 1.00 88.75 165 LYS A N 1
ATOM 1359 C CA . LYS A 1 165 ? -16.319 3.804 19.681 1.00 88.75 165 LYS A CA 1
ATOM 1360 C C . LYS A 1 165 ? -15.686 2.417 19.673 1.00 88.75 165 LYS A C 1
ATOM 1362 O O . LYS A 1 165 ? -15.445 1.835 20.725 1.00 88.75 165 LYS A O 1
ATOM 1367 N N . LEU A 1 166 ? -15.383 1.910 18.485 1.00 90.75 166 LEU A N 1
ATOM 1368 C CA . LEU A 1 166 ? -14.678 0.647 18.316 1.00 90.75 166 LEU A CA 1
ATOM 1369 C C . LEU A 1 166 ? -13.174 0.914 18.253 1.00 90.75 166 LEU A C 1
ATOM 1371 O O . LEU A 1 166 ? -12.709 1.642 17.371 1.00 90.75 166 LEU A O 1
ATOM 1375 N N . ASN A 1 167 ? -12.418 0.334 19.180 1.00 90.19 167 ASN A N 1
ATOM 1376 C CA . ASN A 1 167 ? -10.959 0.380 19.204 1.00 90.19 167 ASN A CA 1
ATOM 1377 C C . ASN A 1 167 ? -10.428 -0.906 18.563 1.00 90.19 167 ASN A C 1
ATOM 1379 O O . ASN A 1 167 ? -10.492 -1.970 19.165 1.00 90.19 167 ASN A O 1
ATOM 1383 N N . ILE A 1 168 ? -9.921 -0.821 17.337 1.00 88.00 168 ILE A N 1
ATOM 1384 C CA . ILE A 1 168 ? -9.451 -1.977 16.574 1.00 88.00 168 ILE A CA 1
ATOM 1385 C C . ILE A 1 168 ? -7.936 -2.076 16.686 1.00 88.00 168 ILE A C 1
ATOM 1387 O O . ILE A 1 168 ? -7.209 -1.106 16.447 1.00 88.00 168 ILE A O 1
ATOM 1391 N N . ILE A 1 169 ? -7.471 -3.270 17.030 1.00 86.12 169 ILE A N 1
ATOM 1392 C CA . ILE A 1 169 ? -6.065 -3.602 17.177 1.00 86.12 169 ILE A CA 1
ATOM 1393 C C . ILE A 1 169 ? -5.759 -4.769 16.245 1.00 86.12 169 ILE A C 1
ATOM 1395 O O . ILE A 1 169 ? -6.340 -5.836 16.377 1.00 86.12 169 ILE A O 1
ATOM 1399 N N . ASN A 1 170 ? -4.862 -4.568 15.292 1.00 80.62 170 ASN A N 1
ATOM 1400 C CA . ASN A 1 170 ? -4.441 -5.576 14.332 1.00 80.62 170 ASN A CA 1
ATOM 1401 C C . ASN A 1 170 ? -3.008 -6.015 14.613 1.00 80.62 170 ASN A C 1
ATOM 1403 O O . ASN A 1 170 ? -2.121 -5.169 14.721 1.00 80.62 170 ASN A O 1
ATOM 1407 N N . VAL A 1 171 ? -2.779 -7.323 14.674 1.00 77.19 171 VAL A N 1
ATOM 1408 C CA . VAL A 1 171 ? -1.456 -7.922 14.873 1.00 77.19 171 VAL A CA 1
ATOM 1409 C C . VAL A 1 171 ? -1.090 -8.716 13.618 1.00 77.19 171 VAL A C 1
ATOM 1411 O O . VAL A 1 171 ? -1.613 -9.801 13.384 1.00 77.19 171 VAL A O 1
ATOM 1414 N N . THR A 1 172 ? -0.204 -8.156 12.790 1.00 65.50 172 THR A N 1
ATOM 1415 C CA . THR A 1 172 ? 0.231 -8.726 11.493 1.00 65.50 172 THR A CA 1
ATOM 1416 C C . THR A 1 172 ? 1.519 -9.540 11.587 1.00 65.50 172 THR A C 1
ATOM 1418 O O . THR A 1 172 ? 1.790 -10.400 10.754 1.00 65.50 172 THR A O 1
ATOM 1421 N N . LYS A 1 173 ? 2.340 -9.309 12.614 1.00 60.16 173 LYS A N 1
ATOM 1422 C CA . LYS A 1 173 ? 3.483 -10.168 12.942 1.00 60.16 173 LYS A CA 1
ATOM 1423 C C . LYS A 1 173 ? 3.476 -10.450 14.437 1.00 60.16 173 LYS A C 1
ATOM 1425 O O . LYS A 1 173 ? 3.216 -9.521 15.204 1.00 60.16 173 LYS A O 1
ATOM 1430 N N . PRO A 1 174 ? 3.833 -11.671 14.876 1.00 54.62 174 PRO A N 1
ATOM 1431 C CA . PRO A 1 174 ? 4.213 -11.869 16.262 1.00 54.62 174 PRO A CA 1
ATOM 1432 C C . PRO A 1 174 ? 5.380 -10.919 16.526 1.00 54.62 174 PRO A C 1
ATOM 1434 O O . PRO A 1 174 ? 6.452 -11.064 15.934 1.00 54.62 174 PRO A O 1
ATOM 1437 N N . ILE A 1 175 ? 5.167 -9.897 17.357 1.00 50.44 175 ILE A N 1
ATOM 1438 C CA . ILE A 1 175 ? 6.287 -9.116 17.873 1.00 50.44 175 ILE A CA 1
ATOM 1439 C C . ILE A 1 175 ? 7.170 -10.132 18.594 1.00 50.44 175 ILE A C 1
ATOM 1441 O O . ILE A 1 175 ? 6.698 -10.817 19.507 1.00 50.44 175 ILE A O 1
ATOM 1445 N N . MET A 1 176 ? 8.417 -10.273 18.141 1.00 44.66 176 MET A N 1
ATOM 1446 C CA . MET A 1 176 ? 9.387 -11.164 18.770 1.00 44.66 176 MET A CA 1
ATOM 1447 C C . MET A 1 176 ? 9.400 -10.922 20.288 1.00 44.66 176 MET A C 1
ATOM 1449 O O . MET A 1 176 ? 9.411 -9.775 20.744 1.00 44.66 176 MET A O 1
ATOM 1453 N N . ASN A 1 177 ? 9.407 -12.020 21.047 1.00 54.19 177 ASN A N 1
ATOM 1454 C CA . ASN A 1 177 ? 9.580 -12.078 22.503 1.00 54.19 177 ASN A CA 1
ATOM 1455 C C . ASN A 1 177 ? 8.361 -11.655 23.350 1.00 54.19 177 ASN A C 1
ATOM 1457 O O . ASN A 1 177 ? 8.487 -10.817 24.237 1.00 54.19 177 ASN A O 1
ATOM 1461 N N . GLY A 1 178 ? 7.169 -12.214 23.104 1.00 56.91 178 GLY A N 1
ATOM 1462 C CA . GLY A 1 178 ? 6.056 -12.176 24.077 1.00 56.91 178 GLY A CA 1
ATOM 1463 C C . GLY A 1 178 ? 5.369 -10.817 24.298 1.00 56.91 178 GLY A C 1
ATOM 1464 O O . GLY A 1 178 ? 4.321 -10.767 24.930 1.00 56.91 178 GLY A O 1
ATOM 1465 N N . LYS A 1 179 ? 5.873 -9.722 23.710 1.00 56.00 179 LYS A N 1
ATOM 1466 C CA . LYS A 1 179 ? 5.299 -8.361 23.818 1.00 56.00 179 LYS A CA 1
ATOM 1467 C C . LYS A 1 179 ? 3.893 -8.210 23.220 1.00 56.00 179 LYS A C 1
ATOM 1469 O O . LYS A 1 179 ? 3.244 -7.190 23.429 1.00 56.00 179 LYS A O 1
ATOM 1474 N N . TRP A 1 180 ? 3.432 -9.201 22.460 1.00 61.34 180 TRP A N 1
ATOM 1475 C CA . TRP A 1 180 ? 2.093 -9.234 21.875 1.00 61.34 180 TRP A CA 1
ATOM 1476 C C . TRP A 1 180 ? 1.006 -9.628 22.895 1.00 61.34 180 TRP A C 1
ATOM 1478 O O . TRP A 1 180 ? -0.150 -9.284 22.678 1.00 61.34 180 TRP A O 1
ATOM 1488 N N . LEU A 1 181 ? 1.358 -10.265 24.024 1.00 67.88 181 LEU A N 1
ATOM 1489 C CA . LEU A 1 181 ? 0.401 -10.642 25.078 1.00 67.88 181 LEU A CA 1
ATOM 1490 C C . LEU A 1 181 ? -0.285 -9.422 25.704 1.00 67.88 181 LEU A C 1
ATOM 1492 O O . LEU A 1 181 ? -1.497 -9.426 25.865 1.00 67.88 181 LEU A O 1
ATOM 1496 N N . ASN A 1 182 ? 0.447 -8.326 25.922 1.00 70.19 182 ASN A N 1
ATOM 1497 C CA . ASN A 1 182 ? -0.110 -7.083 26.482 1.00 70.19 182 ASN A CA 1
ATOM 1498 C C . ASN A 1 182 ? -1.137 -6.409 25.550 1.00 70.19 182 ASN A C 1
ATOM 1500 O O . ASN A 1 182 ? -1.768 -5.417 25.905 1.00 70.19 182 ASN A O 1
ATOM 1504 N N . VAL A 1 183 ? -1.275 -6.898 24.315 1.00 72.56 183 VAL A N 1
ATOM 1505 C CA . VAL A 1 183 ? -2.281 -6.427 23.359 1.00 72.56 183 VAL A CA 1
ATOM 1506 C C . VAL A 1 183 ? -3.644 -7.098 23.604 1.00 72.56 183 VAL A C 1
ATOM 1508 O O . VAL A 1 183 ? -4.652 -6.599 23.111 1.00 72.56 183 VAL A O 1
ATOM 1511 N N . PHE A 1 184 ? -3.688 -8.182 24.390 1.00 74.69 184 PHE A N 1
ATOM 1512 C CA . PHE A 1 184 ? -4.919 -8.861 24.818 1.00 74.69 184 PHE A CA 1
ATOM 1513 C C . PHE A 1 184 ? -5.586 -8.191 26.022 1.00 74.69 184 PHE A C 1
ATOM 1515 O O . PHE A 1 184 ? -6.760 -8.452 26.289 1.00 74.69 184 PHE A O 1
ATOM 1522 N N . ASP A 1 185 ? -4.874 -7.311 26.727 1.00 77.81 185 ASP A N 1
ATOM 1523 C CA . ASP A 1 185 ? -5.427 -6.622 27.885 1.00 77.81 185 ASP A CA 1
ATOM 1524 C C . ASP A 1 185 ? -6.605 -5.731 27.472 1.00 77.81 185 ASP A C 1
ATOM 1526 O O . ASP A 1 185 ? -6.496 -4.886 26.579 1.00 77.81 185 ASP A O 1
ATOM 1530 N N . ASN A 1 186 ? -7.734 -5.889 28.167 1.00 78.44 186 ASN A N 1
ATOM 1531 C CA . ASN A 1 186 ? -8.956 -5.103 27.965 1.00 78.44 186 ASN A CA 1
ATOM 1532 C C . ASN A 1 186 ? -9.534 -5.174 26.537 1.00 78.44 186 ASN A C 1
ATOM 1534 O O . ASN A 1 186 ? -10.095 -4.194 26.035 1.00 78.44 186 ASN A O 1
ATOM 1538 N N . VAL A 1 187 ? -9.414 -6.333 25.887 1.00 88.38 187 VAL A N 1
ATOM 1539 C CA . VAL A 1 187 ? -10.108 -6.644 24.631 1.00 88.38 187 VAL A CA 1
ATOM 1540 C C . VAL A 1 187 ? -11.481 -7.248 24.934 1.00 88.38 187 VAL A C 1
ATOM 1542 O O . VAL A 1 187 ? -11.607 -8.133 25.774 1.00 88.38 187 VAL A O 1
ATOM 1545 N N . ASN A 1 188 ? -12.516 -6.787 24.232 1.00 91.94 188 ASN A N 1
ATOM 1546 C CA . ASN A 1 188 ? -13.877 -7.309 24.363 1.00 91.94 188 ASN A CA 1
ATOM 1547 C C . ASN A 1 188 ? -14.171 -8.438 23.367 1.00 91.94 188 ASN A C 1
ATOM 1549 O O . ASN A 1 188 ? -14.954 -9.331 23.671 1.00 91.94 188 ASN A O 1
ATOM 1553 N N . LEU A 1 189 ? -13.567 -8.388 22.175 1.00 90.62 189 LEU A N 1
ATOM 1554 C CA . LEU A 1 189 ? -13.779 -9.362 21.105 1.00 90.62 189 LEU A CA 1
ATOM 1555 C C . LEU A 1 189 ? -12.472 -9.694 20.390 1.00 90.62 189 LEU A C 1
ATOM 1557 O O . LEU A 1 189 ? -11.706 -8.804 20.022 1.00 90.62 189 LEU A O 1
ATOM 1561 N N . ILE A 1 190 ? -12.272 -10.980 20.116 1.00 88.88 190 ILE A N 1
ATOM 1562 C CA . ILE A 1 190 ? -11.184 -11.479 19.282 1.00 88.88 190 ILE A CA 1
ATOM 1563 C C . ILE A 1 190 ? -11.765 -11.972 17.955 1.00 88.88 190 ILE A C 1
ATOM 1565 O O . ILE A 1 190 ? -12.672 -12.801 17.942 1.00 88.88 190 ILE A O 1
ATOM 1569 N N . ILE A 1 191 ? -11.216 -11.488 16.841 1.00 87.69 191 ILE A N 1
ATOM 1570 C CA . ILE A 1 191 ? -11.533 -11.946 15.487 1.00 87.69 191 ILE A CA 1
ATOM 1571 C C . ILE A 1 191 ? -10.289 -12.615 14.904 1.00 87.69 191 ILE A C 1
ATOM 1573 O O . ILE A 1 191 ? -9.278 -11.959 14.643 1.00 87.69 191 ILE A O 1
ATOM 1577 N N . TYR A 1 192 ? -10.378 -13.924 14.677 1.00 84.62 192 TYR A N 1
ATOM 1578 C CA . TYR A 1 192 ? -9.336 -14.689 14.001 1.00 84.62 192 TYR A CA 1
ATOM 1579 C C . TYR A 1 192 ? -9.654 -14.836 12.510 1.00 84.62 192 TYR A C 1
ATOM 1581 O O . TYR A 1 192 ? -10.710 -15.353 12.146 1.00 84.62 192 TYR A O 1
ATOM 1589 N N . CYS A 1 193 ? -8.744 -14.397 11.640 1.00 79.75 193 CYS A N 1
ATOM 1590 C CA . CYS A 1 193 ? -8.908 -14.492 10.190 1.00 79.75 193 CYS A CA 1
ATOM 1591 C C . CYS A 1 193 ? -8.028 -15.607 9.606 1.00 79.75 193 CYS A C 1
ATOM 1593 O O . CYS A 1 193 ? -6.798 -15.508 9.600 1.00 79.75 193 CYS A O 1
ATOM 1595 N N . ALA A 1 194 ? -8.661 -16.633 9.039 1.00 77.94 194 ALA A N 1
ATOM 1596 C CA . ALA A 1 194 ? -7.997 -17.705 8.302 1.00 77.94 194 ALA A CA 1
ATOM 1597 C C . ALA A 1 194 ? -8.335 -17.628 6.808 1.00 77.94 194 ALA A C 1
ATOM 1599 O O . ALA A 1 194 ? -9.453 -17.286 6.427 1.00 77.94 194 ALA A O 1
ATOM 1600 N N . SER A 1 195 ? -7.354 -17.930 5.960 1.00 74.31 195 SER A N 1
ATOM 1601 C CA . SER A 1 195 ? -7.545 -18.030 4.514 1.00 74.31 195 SER A CA 1
ATOM 1602 C C . SER A 1 195 ? -7.879 -19.470 4.143 1.00 74.31 195 SER A C 1
ATOM 1604 O O . SER A 1 195 ? -7.113 -20.381 4.452 1.00 74.31 195 SER A O 1
ATOM 1606 N N . LEU A 1 196 ? -9.011 -19.678 3.468 1.00 78.50 196 LEU A N 1
ATOM 1607 C CA . LEU A 1 196 ? -9.409 -21.004 2.981 1.00 78.50 196 LEU A CA 1
ATOM 1608 C C . LEU A 1 196 ? -8.573 -21.452 1.775 1.00 78.50 196 LEU A C 1
ATOM 1610 O O . LEU A 1 196 ? -8.426 -22.645 1.533 1.00 78.50 196 LEU A O 1
ATOM 1614 N N . THR A 1 197 ? -8.003 -20.511 1.018 1.00 71.38 197 THR A N 1
ATOM 1615 C CA . THR A 1 197 ? -7.250 -20.822 -0.207 1.00 71.38 197 THR A CA 1
ATOM 1616 C C . THR A 1 197 ? -5.798 -21.202 0.056 1.00 71.38 197 THR A C 1
ATOM 1618 O O . THR A 1 197 ? -5.157 -21.758 -0.826 1.00 71.38 197 THR A O 1
ATOM 1621 N N . ASP A 1 198 ? -5.271 -20.930 1.251 1.00 67.75 198 ASP A N 1
ATOM 1622 C CA . ASP A 1 198 ? -3.870 -21.213 1.591 1.00 67.75 198 ASP A CA 1
ATOM 1623 C C . ASP A 1 198 ? -3.647 -22.633 2.141 1.00 67.75 198 ASP A C 1
ATOM 1625 O O . ASP A 1 198 ? -2.548 -22.952 2.589 1.00 67.75 198 ASP A O 1
ATOM 1629 N N . TYR A 1 199 ? -4.648 -23.518 2.073 1.00 75.25 199 TYR A N 1
ATOM 1630 C CA . TYR A 1 199 ? -4.545 -24.890 2.590 1.00 75.25 199 TYR A CA 1
ATOM 1631 C C . TYR A 1 199 ? -3.384 -25.698 1.974 1.00 75.25 199 TYR A C 1
ATOM 1633 O O . TYR A 1 199 ? -2.855 -26.603 2.614 1.00 75.25 199 TYR A O 1
ATOM 1641 N N . ASN A 1 200 ? -2.970 -25.372 0.743 1.00 74.12 200 ASN A N 1
ATOM 1642 C CA . ASN A 1 200 ? -1.880 -26.034 0.019 1.00 74.12 200 ASN A CA 1
ATOM 1643 C C . ASN A 1 200 ? -0.578 -25.208 -0.031 1.00 74.12 200 ASN A C 1
ATOM 1645 O O . ASN A 1 200 ? 0.387 -25.597 -0.697 1.00 74.12 200 ASN A O 1
ATOM 1649 N N . ARG A 1 201 ? -0.524 -24.059 0.653 1.00 62.41 201 ARG A N 1
ATOM 1650 C CA . ARG A 1 201 ? 0.620 -23.147 0.606 1.00 62.41 201 ARG A CA 1
ATOM 1651 C C . ARG A 1 201 ? 1.655 -23.536 1.659 1.00 62.41 201 ARG A C 1
ATOM 1653 O O . ARG A 1 201 ? 1.404 -23.477 2.856 1.00 62.41 201 ARG A O 1
ATOM 1660 N N . GLN A 1 202 ? 2.861 -23.904 1.224 1.00 59.88 202 GLN A N 1
ATOM 1661 C CA . GLN A 1 202 ? 3.965 -24.171 2.153 1.00 59.88 202 GLN A CA 1
ATOM 1662 C C . GLN A 1 202 ? 4.378 -22.892 2.888 1.00 59.88 202 GLN A C 1
ATOM 1664 O O . GLN A 1 202 ? 4.668 -21.867 2.261 1.00 59.88 202 GLN A O 1
ATOM 1669 N N . SER A 1 203 ? 4.469 -22.964 4.216 1.00 57.62 203 SER A N 1
ATOM 1670 C CA . SER A 1 203 ? 4.962 -21.851 5.020 1.00 57.62 203 SER A CA 1
ATOM 1671 C C . SER A 1 203 ? 6.431 -21.557 4.680 1.00 57.62 203 SER A C 1
ATOM 1673 O O . SER A 1 203 ? 7.261 -22.457 4.526 1.00 57.62 203 SER A O 1
ATOM 1675 N N . LYS A 1 204 ? 6.782 -20.269 4.559 1.00 53.19 204 LYS A N 1
ATOM 1676 C CA . LYS A 1 204 ? 8.154 -19.833 4.223 1.00 53.19 204 LYS A CA 1
ATOM 1677 C C . LYS A 1 204 ? 9.210 -20.356 5.207 1.00 53.19 204 LYS A C 1
ATOM 1679 O O . LYS A 1 204 ? 10.350 -20.562 4.812 1.00 53.19 204 LYS A O 1
ATOM 1684 N N . GLN A 1 205 ? 8.827 -20.618 6.458 1.00 51.16 205 GLN A N 1
ATOM 1685 C CA . GLN A 1 205 ? 9.717 -21.185 7.476 1.00 51.16 205 GLN A CA 1
ATOM 1686 C C . GLN A 1 205 ? 10.152 -22.626 7.168 1.00 51.16 205 GLN A C 1
ATOM 1688 O O . GLN A 1 205 ? 11.240 -23.023 7.575 1.00 51.16 205 GLN A O 1
ATOM 1693 N N . ILE A 1 206 ? 9.342 -23.396 6.434 1.00 49.91 206 ILE A N 1
ATOM 1694 C CA . ILE A 1 206 ? 9.680 -24.773 6.043 1.00 49.91 206 ILE A CA 1
ATOM 1695 C C . ILE A 1 206 ? 10.592 -24.781 4.806 1.00 49.91 206 ILE A C 1
ATOM 1697 O O . ILE A 1 206 ? 11.441 -25.659 4.681 1.00 49.91 206 ILE A O 1
ATOM 1701 N N . ARG A 1 207 ? 10.483 -23.780 3.920 1.00 47.25 207 ARG A N 1
ATOM 1702 C CA . ARG A 1 207 ? 11.314 -23.687 2.704 1.00 47.25 207 ARG A CA 1
ATOM 1703 C C . ARG A 1 207 ? 12.800 -23.448 2.976 1.00 47.25 207 ARG A C 1
ATOM 1705 O O . ARG A 1 207 ? 13.611 -23.968 2.231 1.00 47.25 207 ARG A O 1
ATOM 1712 N N . ASN A 1 208 ? 13.156 -22.728 4.040 1.00 44.62 208 ASN A N 1
ATOM 1713 C CA . ASN A 1 208 ? 14.560 -22.436 4.373 1.00 44.62 208 ASN A CA 1
ATOM 1714 C C . ASN A 1 208 ? 15.271 -23.576 5.133 1.00 44.62 208 ASN A C 1
ATOM 1716 O O . ASN A 1 208 ? 16.379 -23.381 5.623 1.00 44.62 208 ASN A O 1
ATOM 1720 N N . LYS A 1 209 ? 14.623 -24.737 5.292 1.00 45.44 209 LYS A N 1
ATOM 1721 C CA . LYS A 1 209 ? 15.178 -25.925 5.964 1.00 45.44 209 LYS A CA 1
ATOM 1722 C C . LYS A 1 209 ? 15.455 -27.093 5.004 1.00 45.44 209 LYS A C 1
ATOM 1724 O O . LYS A 1 209 ? 15.663 -28.208 5.475 1.00 45.44 209 LYS A O 1
ATOM 1729 N N . LYS A 1 210 ? 15.416 -26.862 3.691 1.00 38.12 210 LYS A N 1
ATOM 1730 C CA . LYS A 1 210 ? 15.762 -27.846 2.659 1.00 38.12 210 LYS A CA 1
ATOM 1731 C C . LYS A 1 210 ? 16.882 -27.326 1.780 1.00 38.12 210 LYS A C 1
ATOM 1733 O O . LYS A 1 210 ? 16.862 -26.107 1.507 1.00 38.12 210 LYS A O 1
#

Sequence (210 aa):
MLIKDRIQRSKEFSILVFGNENISSGVLLNTLKRTKKYSQSKIEQLKPKVITNFLGPIISTIRSLDPESINENTKKSSNYLKSLTTYDLTNYSKIYKNLKIIWKDPSAQKQCLNHHHRNVIKYFFNNYERYFSEEFELTLDDVLISKNSYDSGVEKFNIKIDGIKLNIINVTKPIMNGKWLNVFDNVNLIIYCASLTDYNRQSKQIRNKK

Foldseek 3Di:
DVVVVVVLVVLEAEEEEEEPALVQSLVVVLVQCVLDDDDQVRQVVCLVVLVLLLLVLVLVLLVPQDPVQWDPLLVVLSVVSVPDDSVNPPCLVSVLVSVVSQCVTPSSVVSCCVDPLNVSSVVCVVCVVLSSDPPRGGDSCSVSSSVSSDDDAKDWDWDADPSGIYIYIYGRDDPPDCPCVVVPPPHPYYDYGYDPVCPPPDDPVVVVVD

pLDDT: mean 79.11, std 13.4, range [38.12, 96.44]

Secondary structure (DSSP, 8-state):
-HHHHHHHHTTEEEEEEEESSHHHHHHHHHHHHHTS---HHHHHHHHHHHHHHHHHHHHHHHHT--GGGS-HHHHHHHHHHHT--TT-TT-HHHHHHHHHHHHH-HHHHHHHHHSTTHHHHHHHHHHHHHHTSTT-PPPHHHHHHHHTT---SEEEEEEEETTEEEEEEEESS--SSSTTGGGSTT-SEEEEE--SGGGGPPPHHHHTT-

Organism: NCBI:txid1746091

Radius of gyration: 20.54 Å; chains: 1; bounding box: 44×46×60 Å